Protein AF-A0A0Q6ASP3-F1 (afdb_monomer_lite)

pLDDT: mean 74.87, std 21.04, range [35.59, 96.88]

Structure (mmCIF, N/CA/C/O backbone):
data_AF-A0A0Q6ASP3-F1
#
_entry.id   AF-A0A0Q6ASP3-F1
#
loop_
_atom_site.group_PDB
_atom_site.id
_atom_site.type_symbol
_atom_site.label_atom_id
_atom_site.label_alt_id
_atom_site.label_comp_id
_atom_site.label_asym_id
_atom_site.label_entity_id
_atom_site.label_seq_id
_atom_site.pdbx_PDB_ins_code
_atom_site.Cartn_x
_atom_site.Cartn_y
_atom_site.Cartn_z
_atom_site.occupancy
_atom_site.B_iso_or_equiv
_atom_site.auth_seq_id
_atom_site.auth_comp_id
_atom_site.auth_asym_id
_atom_site.auth_atom_id
_atom_site.pdbx_PDB_model_num
ATOM 1 N N . MET A 1 1 ? 40.050 -60.697 48.530 1.00 37.25 1 MET A N 1
ATOM 2 C CA . MET A 1 1 ? 40.437 -61.899 47.763 1.00 37.25 1 MET A CA 1
ATOM 3 C C . MET A 1 1 ? 39.137 -62.397 47.149 1.00 37.25 1 MET A C 1
ATOM 5 O O . MET A 1 1 ? 38.201 -62.563 47.909 1.00 37.25 1 MET A O 1
ATOM 9 N N . GLU A 1 2 ? 38.897 -62.513 45.852 1.00 36.56 2 GLU A N 1
ATOM 10 C CA . GLU A 1 2 ? 39.730 -62.530 44.652 1.00 36.56 2 GLU A CA 1
ATOM 11 C C . GLU A 1 2 ? 38.775 -62.404 43.444 1.00 36.56 2 GLU A C 1
ATOM 13 O O . GLU A 1 2 ? 37.581 -62.676 43.563 1.00 36.56 2 GLU A O 1
ATOM 18 N N . GLN A 1 3 ? 39.290 -61.932 42.313 1.00 45.59 3 GLN A N 1
ATOM 19 C CA . GLN A 1 3 ? 38.575 -61.691 41.057 1.00 45.59 3 GLN A CA 1
ATOM 20 C C . GLN A 1 3 ? 38.598 -62.937 40.153 1.00 45.59 3 GLN A C 1
ATOM 22 O O . GLN A 1 3 ? 39.532 -63.725 40.246 1.00 45.59 3 GLN A O 1
ATOM 27 N N . SER A 1 4 ? 37.646 -63.055 39.217 1.00 37.84 4 SER A N 1
ATOM 28 C CA . SER A 1 4 ? 37.844 -63.409 37.783 1.00 37.84 4 SER A CA 1
ATOM 29 C C . SER A 1 4 ? 36.505 -63.867 37.169 1.00 37.84 4 SER A C 1
ATOM 31 O O . SER A 1 4 ? 35.836 -64.746 37.691 1.00 37.84 4 SER A O 1
ATOM 33 N N . MET A 1 5 ? 35.923 -63.079 36.258 1.00 35.59 5 MET A N 1
ATOM 34 C CA . MET A 1 5 ? 36.059 -63.115 34.786 1.00 35.59 5 MET A CA 1
ATOM 35 C C . MET A 1 5 ? 34.998 -63.996 34.109 1.00 35.59 5 MET A C 1
ATOM 37 O O . MET A 1 5 ? 35.065 -65.212 34.199 1.00 35.59 5 MET A O 1
ATOM 41 N N . ALA A 1 6 ? 34.113 -63.377 33.321 1.00 36.84 6 ALA A N 1
ATOM 42 C CA . ALA A 1 6 ? 33.857 -63.801 31.941 1.00 36.84 6 ALA A CA 1
ATOM 43 C C . ALA A 1 6 ? 33.097 -62.705 31.179 1.00 36.84 6 ALA A C 1
ATOM 45 O O . ALA A 1 6 ? 31.997 -62.296 31.541 1.00 36.84 6 ALA A O 1
ATOM 46 N N . TRP A 1 7 ? 33.742 -62.228 30.122 1.00 36.41 7 TRP A N 1
ATOM 47 C CA . TRP A 1 7 ? 33.231 -61.311 29.115 1.00 36.41 7 TRP A CA 1
ATOM 48 C C . TRP A 1 7 ? 32.215 -62.000 28.196 1.00 36.41 7 TRP A C 1
ATOM 50 O O . TRP A 1 7 ? 32.476 -63.112 27.748 1.00 36.41 7 TRP A O 1
ATOM 60 N N . VAL A 1 8 ? 31.174 -61.278 27.772 1.00 39.31 8 VAL A N 1
ATOM 61 C CA . VAL A 1 8 ? 30.624 -61.401 26.412 1.00 39.31 8 VAL A CA 1
ATOM 62 C C . VAL A 1 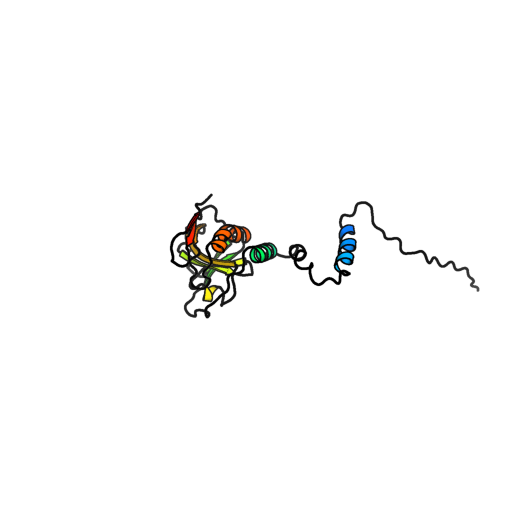8 ? 30.379 -59.991 25.880 1.00 39.31 8 VAL A C 1
ATOM 64 O O . VAL A 1 8 ? 29.593 -59.227 26.436 1.00 39.31 8 VAL A O 1
ATOM 67 N N . ARG A 1 9 ? 31.101 -59.644 24.811 1.00 43.66 9 ARG A N 1
ATOM 68 C CA . ARG A 1 9 ? 30.828 -58.481 23.965 1.00 43.66 9 ARG A CA 1
ATOM 69 C C . ARG A 1 9 ? 29.595 -58.794 23.125 1.00 43.66 9 ARG A C 1
ATOM 71 O O . ARG A 1 9 ? 29.559 -59.837 22.479 1.00 43.66 9 ARG A O 1
ATOM 78 N N . SER A 1 10 ? 28.619 -57.894 23.116 1.00 44.22 10 SER A N 1
ATOM 79 C CA . SER A 1 10 ? 27.524 -57.910 22.147 1.00 44.22 10 SER A CA 1
ATOM 80 C C . SER A 1 10 ? 27.725 -56.749 21.179 1.00 44.22 10 SER A C 1
ATOM 82 O O . SER A 1 10 ? 27.113 -55.696 21.332 1.00 44.22 10 SER A O 1
ATOM 84 N N . ASP A 1 11 ? 28.596 -56.953 20.191 1.00 49.22 11 ASP A N 1
ATOM 85 C CA . ASP A 1 11 ? 28.615 -56.150 18.968 1.00 49.22 11 ASP A CA 1
ATOM 86 C C . ASP A 1 11 ? 27.460 -56.639 18.079 1.00 49.22 11 ASP A C 1
ATOM 88 O O . ASP A 1 11 ? 27.612 -57.540 17.255 1.00 49.22 11 ASP A O 1
ATOM 92 N N . GLY A 1 12 ? 26.268 -56.090 18.313 1.00 44.44 12 GLY A N 1
ATOM 93 C CA . GLY A 1 12 ? 25.102 -56.247 17.445 1.00 44.44 12 GLY A CA 1
ATOM 94 C C . GLY A 1 12 ? 24.812 -54.923 16.733 1.00 44.44 12 GLY A C 1
ATOM 95 O O . GLY A 1 12 ? 24.911 -53.874 17.373 1.00 44.44 12 GLY A O 1
ATOM 96 N N . PRO A 1 13 ? 24.482 -54.924 15.428 1.00 44.00 13 PRO A N 1
ATOM 97 C CA . PRO A 1 13 ? 24.226 -53.695 14.689 1.00 44.00 13 PRO A CA 1
ATOM 98 C C . PRO A 1 13 ? 23.034 -52.939 15.284 1.00 44.00 13 PRO A C 1
ATOM 100 O O . PRO A 1 13 ? 22.010 -53.533 15.623 1.00 44.00 13 PRO A O 1
ATOM 103 N N . ILE A 1 14 ? 23.209 -51.620 15.389 1.00 43.44 14 ILE A N 1
ATOM 104 C CA . ILE A 1 14 ? 22.213 -50.626 15.794 1.00 43.44 14 ILE A CA 1
ATOM 105 C C . ILE A 1 14 ? 20.876 -50.955 15.122 1.00 43.44 14 ILE A C 1
ATOM 107 O O . ILE A 1 14 ? 20.727 -50.850 13.904 1.00 43.44 14 ILE A O 1
ATOM 111 N N . GLN A 1 15 ? 19.905 -51.381 15.928 1.00 40.41 15 GLN A N 1
ATOM 112 C CA . GLN A 1 15 ? 18.529 -51.532 15.488 1.00 40.41 15 GLN A CA 1
ATOM 113 C C . GLN A 1 15 ? 17.958 -50.126 15.304 1.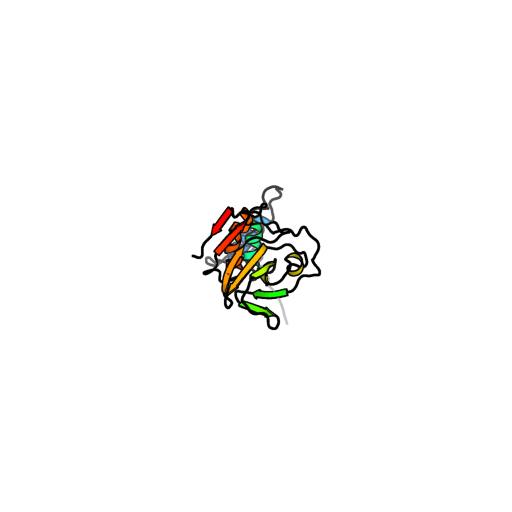00 40.41 15 GLN A C 1
ATOM 115 O O . GLN A 1 15 ? 17.805 -49.377 16.268 1.00 40.41 15 GLN A O 1
ATOM 120 N N . TYR A 1 16 ? 17.666 -49.758 14.057 1.00 48.94 16 TYR A N 1
ATOM 121 C CA . TYR A 1 16 ? 16.875 -48.571 13.756 1.00 48.94 16 TYR A CA 1
ATOM 122 C C . TYR A 1 16 ? 15.475 -48.760 14.355 1.00 48.94 16 TYR A C 1
ATOM 124 O O . TYR A 1 16 ? 14.643 -49.495 13.821 1.00 48.94 16 TYR A O 1
ATOM 132 N N . MET A 1 17 ? 15.227 -48.105 15.491 1.00 46.31 17 MET A N 1
ATOM 133 C CA . MET A 1 17 ? 13.902 -47.924 16.082 1.00 46.31 17 MET A CA 1
ATOM 134 C C . MET A 1 17 ? 13.089 -46.964 15.203 1.00 46.31 17 MET A C 1
ATOM 136 O O . MET A 1 17 ? 12.965 -45.779 15.489 1.00 46.31 17 MET A O 1
ATOM 140 N N . GLY A 1 18 ? 12.532 -47.480 14.110 1.00 44.38 18 GLY A N 1
ATOM 141 C CA . GLY A 1 18 ? 11.418 -46.856 13.403 1.00 44.38 18 GLY A CA 1
ATOM 142 C C . GLY A 1 18 ? 10.117 -47.465 13.909 1.00 44.38 18 GLY A C 1
ATOM 143 O O . GLY A 1 18 ? 9.701 -48.520 13.435 1.00 44.38 18 GLY A O 1
ATOM 144 N N . SER A 1 19 ? 9.495 -46.839 14.908 1.00 40.03 19 SER A N 1
ATOM 145 C CA . SER A 1 19 ? 8.176 -47.247 15.398 1.00 40.03 19 SER A CA 1
ATOM 146 C C . SER A 1 19 ? 7.141 -47.132 14.273 1.00 40.03 19 SER A C 1
ATOM 148 O O . SER A 1 19 ? 7.032 -46.097 13.613 1.00 40.03 19 SER A O 1
ATOM 150 N N . THR A 1 20 ? 6.372 -48.197 14.038 1.00 49.41 20 THR A N 1
ATOM 151 C CA . THR A 1 20 ? 5.233 -48.184 13.112 1.00 49.41 20 THR A CA 1
ATOM 152 C C . THR A 1 20 ? 4.140 -47.293 13.703 1.00 49.41 20 THR A C 1
ATOM 154 O O . THR A 1 20 ? 3.368 -47.732 14.550 1.00 49.41 20 THR A O 1
ATOM 157 N N . GLY A 1 21 ? 4.112 -46.023 13.291 1.00 49.78 21 GLY A N 1
ATOM 158 C CA . GLY A 1 21 ? 3.113 -45.044 13.731 1.00 49.78 21 GLY A CA 1
ATOM 159 C C . GLY A 1 21 ? 3.636 -43.633 14.002 1.00 49.78 21 GLY A C 1
ATOM 160 O O . GLY A 1 21 ? 2.829 -42.775 14.347 1.00 49.78 21 GLY A O 1
ATOM 161 N N . ASP A 1 22 ? 4.936 -43.368 13.844 1.00 44.47 22 ASP A N 1
ATOM 162 C CA . ASP A 1 22 ? 5.497 -42.036 14.092 1.00 44.47 22 ASP A CA 1
ATOM 163 C C . ASP A 1 22 ? 5.581 -41.194 12.796 1.00 44.47 22 ASP A C 1
ATOM 165 O O . ASP A 1 22 ? 6.390 -41.502 11.913 1.00 44.47 22 ASP A O 1
ATOM 169 N N . PRO A 1 23 ? 4.769 -40.129 12.629 1.00 49.28 23 PRO A N 1
ATOM 170 C CA . PRO A 1 23 ? 4.816 -39.267 11.446 1.00 49.28 23 PRO A CA 1
ATOM 171 C C . PRO A 1 23 ? 6.111 -38.442 11.343 1.00 49.28 23 PRO A C 1
ATOM 173 O O . PRO A 1 23 ? 6.357 -37.836 10.299 1.00 49.28 23 PRO A O 1
ATOM 176 N N . PHE A 1 24 ? 6.965 -38.433 12.376 1.00 47.66 24 PHE A N 1
ATOM 177 C CA . PHE A 1 24 ? 8.261 -37.749 12.344 1.00 47.66 24 PHE A CA 1
ATOM 178 C C . PHE A 1 24 ? 9.401 -38.591 11.749 1.00 47.66 24 PHE A C 1
ATOM 180 O O . PHE A 1 24 ? 10.404 -38.023 11.321 1.00 47.66 24 PHE A O 1
ATOM 187 N N . ALA A 1 25 ? 9.238 -39.913 11.604 1.00 43.47 25 ALA A N 1
ATOM 188 C CA . ALA A 1 25 ? 10.261 -40.784 11.006 1.00 43.47 25 ALA A CA 1
ATOM 189 C C . ALA A 1 25 ? 10.466 -40.554 9.490 1.00 43.47 25 ALA A C 1
ATOM 191 O O . ALA A 1 25 ? 11.465 -40.981 8.914 1.00 43.47 25 ALA A O 1
ATOM 192 N N . ILE A 1 26 ? 9.548 -39.840 8.830 1.00 47.53 26 ILE A N 1
ATOM 193 C CA . ILE A 1 26 ? 9.645 -39.496 7.401 1.00 47.53 26 ILE A CA 1
ATOM 194 C C . ILE A 1 26 ? 10.679 -38.372 7.163 1.00 47.53 26 ILE A C 1
ATOM 196 O O . ILE A 1 26 ? 11.207 -38.239 6.057 1.00 47.53 26 ILE A O 1
ATOM 200 N N . PHE A 1 27 ? 11.037 -37.589 8.189 1.00 45.66 27 PHE A N 1
ATOM 201 C CA . PHE A 1 27 ? 11.968 -36.466 8.032 1.00 45.66 27 PHE A CA 1
ATOM 202 C C . PHE A 1 27 ? 13.431 -36.891 7.843 1.00 45.66 27 PHE A C 1
ATOM 204 O O . PHE A 1 27 ? 14.146 -36.249 7.073 1.00 45.66 27 PHE A O 1
ATOM 211 N N . GLU A 1 28 ? 13.880 -37.990 8.454 1.00 45.75 28 GLU A N 1
ATOM 212 C CA . GLU A 1 28 ? 15.273 -38.442 8.290 1.00 45.75 28 GLU A CA 1
ATOM 213 C C . GLU A 1 28 ? 15.522 -39.109 6.927 1.00 45.75 28 GLU A C 1
ATOM 215 O O . GLU A 1 28 ? 16.600 -38.961 6.348 1.00 45.75 28 GLU A O 1
ATOM 220 N N . GLY A 1 29 ? 14.505 -39.762 6.350 1.00 44.34 29 GLY A N 1
ATOM 221 C CA . GLY A 1 29 ? 14.604 -40.387 5.025 1.00 44.34 29 GLY A CA 1
ATOM 222 C C . GLY A 1 29 ? 14.682 -39.381 3.871 1.00 44.34 29 GLY A C 1
ATOM 223 O O . GLY A 1 29 ? 15.402 -39.598 2.897 1.00 44.34 29 GLY A O 1
ATOM 224 N N . ILE A 1 30 ? 13.989 -38.244 3.988 1.00 46.69 30 ILE A N 1
ATOM 225 C CA . ILE A 1 30 ? 14.010 -37.182 2.968 1.00 46.69 30 ILE A CA 1
ATOM 226 C C . ILE A 1 30 ? 15.307 -36.356 3.055 1.00 46.69 30 ILE A C 1
ATOM 228 O O . ILE A 1 30 ? 15.824 -35.914 2.026 1.00 46.69 30 ILE A O 1
ATOM 232 N N . GLY A 1 31 ? 15.885 -36.210 4.253 1.00 42.56 31 GLY A N 1
ATOM 233 C CA . GLY A 1 31 ? 17.141 -35.483 4.467 1.00 42.56 31 GLY A CA 1
ATOM 234 C C . GLY A 1 31 ? 18.350 -36.090 3.744 1.00 42.56 31 GLY A C 1
ATOM 235 O O . GLY A 1 31 ? 19.201 -35.349 3.255 1.00 42.56 31 GLY A O 1
ATOM 236 N N . MET A 1 32 ? 18.410 -37.419 3.595 1.00 42.75 32 MET A N 1
ATOM 237 C CA . MET A 1 32 ? 19.518 -38.079 2.886 1.00 42.75 32 MET A CA 1
ATOM 238 C C . MET A 1 32 ? 19.354 -38.124 1.357 1.00 42.75 32 MET A C 1
ATOM 240 O O . MET A 1 32 ? 20.359 -38.106 0.644 1.00 42.75 32 MET A O 1
ATOM 244 N N . ILE A 1 33 ? 18.127 -38.113 0.822 1.00 43.88 33 ILE A N 1
ATOM 245 C CA . ILE A 1 33 ? 17.908 -38.117 -0.641 1.00 43.88 33 ILE A CA 1
ATOM 246 C C . ILE A 1 33 ? 18.241 -36.751 -1.262 1.00 43.88 33 ILE A C 1
ATOM 248 O O . ILE A 1 33 ? 18.699 -36.683 -2.401 1.00 43.88 33 ILE A O 1
ATOM 252 N N . LEU A 1 34 ? 18.103 -35.657 -0.509 1.00 44.00 34 LEU A N 1
ATOM 253 C CA . LEU A 1 34 ? 18.457 -34.321 -1.003 1.00 44.00 34 LEU A CA 1
ATOM 254 C C . LEU A 1 34 ? 19.972 -34.060 -1.058 1.00 44.00 34 LEU A C 1
ATOM 256 O O . LEU A 1 34 ? 20.390 -33.124 -1.737 1.00 44.00 34 LEU A O 1
ATOM 260 N N . SER A 1 35 ? 20.802 -34.878 -0.398 1.00 47.03 35 SER A N 1
ATOM 261 C CA . SER A 1 35 ? 22.237 -34.597 -0.248 1.00 47.03 35 SER A CA 1
ATOM 262 C C . SER A 1 35 ? 23.169 -35.397 -1.172 1.00 47.03 35 SER A C 1
ATOM 264 O O . SER A 1 35 ? 24.384 -35.286 -1.019 1.00 47.03 35 SER A O 1
ATOM 266 N N . THR A 1 36 ? 22.656 -36.186 -2.128 1.00 42.25 36 THR A N 1
ATOM 267 C CA . THR A 1 36 ? 23.504 -37.044 -2.994 1.00 42.25 36 THR A CA 1
ATOM 268 C C . THR A 1 36 ? 23.318 -36.870 -4.506 1.00 42.25 36 THR A C 1
ATOM 270 O O . THR A 1 36 ? 23.889 -37.635 -5.279 1.00 42.25 36 THR A O 1
ATOM 273 N N . SER A 1 37 ? 22.589 -35.853 -4.980 1.00 40.28 37 SER A N 1
ATOM 274 C CA . SER A 1 37 ? 22.376 -35.671 -6.426 1.00 40.28 37 SER A CA 1
ATOM 275 C C . SER A 1 37 ? 23.239 -34.555 -7.029 1.00 40.28 37 SER A C 1
ATOM 277 O O . SER A 1 37 ? 22.828 -33.396 -7.107 1.00 40.28 37 SER A O 1
ATOM 279 N N . ASP A 1 38 ? 24.408 -34.945 -7.540 1.00 47.53 38 ASP A N 1
ATOM 280 C CA . ASP A 1 38 ? 25.347 -34.145 -8.343 1.00 47.53 38 ASP A CA 1
ATOM 281 C C . ASP A 1 38 ? 24.823 -33.887 -9.777 1.00 47.53 38 ASP A C 1
ATOM 283 O O . ASP A 1 38 ? 25.383 -34.334 -10.777 1.00 47.53 38 ASP A O 1
ATOM 287 N N . ASN A 1 39 ? 23.704 -33.165 -9.915 1.00 42.31 39 ASN A N 1
ATOM 288 C CA . ASN A 1 39 ? 23.185 -32.783 -11.234 1.00 42.31 39 ASN A CA 1
ATOM 289 C C . ASN A 1 39 ? 22.694 -31.325 -11.254 1.00 42.31 39 ASN A C 1
ATOM 291 O O . ASN A 1 39 ? 21.694 -30.966 -10.629 1.00 42.31 39 ASN A O 1
ATOM 295 N N . ARG A 1 40 ? 23.417 -30.465 -11.986 1.00 44.66 40 ARG A N 1
ATOM 296 C CA . ARG A 1 40 ? 23.308 -28.987 -12.017 1.00 44.66 40 ARG A CA 1
ATOM 297 C C . ARG A 1 40 ? 22.048 -28.430 -12.715 1.00 44.66 40 ARG A C 1
ATOM 299 O O . ARG A 1 40 ? 22.107 -27.365 -13.320 1.00 44.66 40 ARG A O 1
ATOM 306 N N . GLY A 1 41 ? 20.905 -29.111 -12.637 1.00 47.75 41 GLY A N 1
ATOM 307 C CA . GLY A 1 41 ? 19.700 -28.727 -13.388 1.00 47.75 41 GLY A CA 1
ATOM 308 C C . GLY A 1 41 ? 18.352 -28.842 -12.674 1.00 47.75 41 GLY A C 1
ATOM 309 O O . GLY A 1 41 ? 17.368 -28.360 -13.222 1.00 47.75 41 GLY A O 1
ATOM 310 N N . MET A 1 42 ? 18.255 -29.436 -11.476 1.00 43.97 42 MET A N 1
ATOM 311 C CA . MET A 1 42 ? 16.944 -29.711 -10.852 1.00 43.97 42 MET A CA 1
ATOM 312 C C . MET A 1 42 ? 16.874 -29.444 -9.339 1.00 43.97 42 MET A C 1
ATOM 314 O O . MET A 1 42 ? 16.308 -30.238 -8.601 1.00 43.97 42 MET A O 1
ATOM 318 N N . ASN A 1 43 ? 17.406 -28.315 -8.858 1.00 38.44 43 ASN A N 1
ATOM 319 C CA . ASN A 1 43 ? 17.314 -27.948 -7.430 1.00 38.44 43 ASN A CA 1
ATOM 320 C C . ASN A 1 43 ? 16.630 -26.598 -7.142 1.00 38.44 43 ASN A C 1
ATOM 322 O O . ASN A 1 43 ? 16.716 -26.080 -6.034 1.00 38.44 43 ASN A O 1
ATOM 326 N N . LEU A 1 44 ? 15.903 -26.030 -8.110 1.00 44.88 44 LEU A N 1
ATOM 327 C CA . LEU A 1 44 ? 15.177 -24.763 -7.914 1.00 44.88 44 LEU A CA 1
ATOM 328 C C . LEU A 1 44 ? 13.673 -24.929 -7.646 1.00 44.88 44 LEU A C 1
ATOM 330 O O . LEU A 1 44 ? 13.029 -23.973 -7.231 1.00 44.88 44 LEU A O 1
ATOM 334 N N . ALA A 1 45 ? 13.109 -26.127 -7.822 1.00 46.06 45 ALA A N 1
ATOM 335 C CA . ALA A 1 45 ? 11.677 -26.364 -7.605 1.00 46.06 45 ALA A CA 1
ATOM 336 C C . ALA A 1 45 ? 11.327 -26.859 -6.186 1.00 46.06 45 ALA A C 1
ATOM 338 O O . ALA A 1 45 ? 10.164 -26.817 -5.800 1.00 46.06 45 ALA A O 1
ATOM 339 N N . ALA A 1 46 ? 12.311 -27.296 -5.392 1.00 40.53 46 ALA A N 1
ATOM 340 C CA . ALA A 1 46 ? 12.078 -27.843 -4.049 1.00 40.53 46 ALA A CA 1
ATOM 341 C C . ALA A 1 46 ? 12.267 -26.821 -2.910 1.00 40.53 46 ALA A C 1
ATOM 343 O O . ALA A 1 46 ? 11.991 -27.119 -1.750 1.00 40.53 46 ALA A O 1
ATOM 344 N N . LEU A 1 47 ? 12.697 -25.596 -3.224 1.00 47.41 47 LEU A N 1
ATOM 345 C CA . LEU A 1 47 ? 12.997 -24.575 -2.219 1.00 47.41 47 LEU A CA 1
ATOM 346 C C . LEU A 1 47 ? 11.829 -23.690 -1.729 1.00 47.41 47 LEU A C 1
ATOM 348 O O . LEU A 1 47 ? 12.074 -22.952 -0.774 1.00 47.41 47 LEU A O 1
ATOM 352 N N . PRO A 1 48 ? 10.574 -23.737 -2.236 1.00 43.44 48 PRO A N 1
ATOM 353 C CA . PRO A 1 48 ? 9.531 -22.912 -1.631 1.00 43.44 48 PRO A CA 1
ATOM 354 C C . PRO A 1 48 ? 8.904 -23.545 -0.376 1.00 43.44 48 PRO A C 1
ATOM 356 O O . PRO A 1 48 ? 8.269 -22.825 0.386 1.00 43.44 48 PRO A O 1
ATOM 359 N N . LEU A 1 49 ? 9.079 -24.850 -0.115 1.00 41.66 49 LEU A N 1
ATOM 360 C CA . LEU A 1 49 ? 8.345 -25.531 0.966 1.00 41.66 49 LEU A CA 1
ATOM 361 C C . LEU A 1 49 ? 9.071 -25.539 2.325 1.00 41.66 49 LEU A C 1
ATOM 363 O O . LEU A 1 49 ? 8.416 -25.511 3.364 1.00 41.66 49 LEU A O 1
ATOM 367 N N . LEU A 1 50 ? 10.410 -25.530 2.344 1.00 38.09 50 LEU A N 1
ATOM 368 C CA . LEU A 1 50 ? 11.191 -25.660 3.588 1.00 38.09 50 LEU A CA 1
ATOM 369 C C . LEU A 1 50 ? 11.308 -24.345 4.391 1.00 38.09 50 LEU A C 1
ATOM 371 O O . LEU A 1 50 ? 11.667 -24.367 5.562 1.00 38.09 50 LEU A O 1
ATOM 375 N N . MET A 1 51 ? 10.980 -23.196 3.791 1.00 44.09 51 MET A N 1
ATOM 376 C CA . MET A 1 51 ? 11.061 -21.873 4.437 1.00 44.09 51 MET A CA 1
ATOM 377 C C . MET A 1 51 ? 9.738 -21.385 5.053 1.00 44.09 51 MET A C 1
ATOM 379 O O . MET A 1 51 ? 9.671 -20.249 5.514 1.00 44.09 51 MET A O 1
ATOM 383 N N . VAL A 1 52 ? 8.687 -22.213 5.071 1.00 49.34 52 VAL A N 1
ATOM 384 C CA . VAL A 1 52 ? 7.325 -21.790 5.461 1.00 49.34 52 VAL A CA 1
ATOM 385 C C . VAL A 1 52 ? 7.033 -21.945 6.963 1.00 49.34 52 VAL A C 1
ATOM 387 O O . VAL A 1 52 ? 6.018 -21.457 7.451 1.00 49.34 52 VAL A O 1
ATOM 390 N N . THR A 1 53 ? 7.917 -22.567 7.742 1.00 43.19 53 THR A N 1
ATOM 391 C CA . THR A 1 53 ? 7.609 -22.969 9.129 1.00 43.19 53 THR A CA 1
ATOM 392 C C . THR A 1 53 ? 7.982 -21.958 10.218 1.00 43.19 53 THR A C 1
ATOM 394 O O . THR A 1 53 ? 7.832 -22.265 11.397 1.00 43.19 53 THR A O 1
ATOM 397 N N . GLY A 1 54 ? 8.405 -20.736 9.884 1.00 42.97 54 GLY A N 1
ATOM 398 C CA . GLY A 1 54 ? 8.784 -19.747 10.896 1.00 42.97 54 GLY A CA 1
ATOM 399 C C . GLY A 1 54 ? 8.291 -18.339 10.591 1.00 42.97 54 GLY A C 1
ATOM 400 O O . GLY A 1 54 ? 8.805 -17.686 9.689 1.00 42.97 54 GLY A O 1
ATOM 401 N N . HIS A 1 55 ? 7.381 -17.834 11.426 1.00 46.12 55 HIS A N 1
ATOM 402 C CA . HIS A 1 55 ? 7.021 -16.416 11.544 1.00 46.12 55 HIS A CA 1
ATOM 403 C C . HIS A 1 55 ? 6.100 -15.846 10.445 1.00 46.12 55 HIS A C 1
ATOM 405 O O . HIS A 1 55 ? 6.187 -16.202 9.269 1.00 46.12 55 HIS A O 1
ATOM 411 N N . GLU A 1 56 ? 5.252 -14.888 10.843 1.00 54.62 56 GLU A N 1
ATOM 412 C CA . GLU A 1 56 ? 4.193 -14.199 10.070 1.00 54.62 56 GLU A CA 1
ATOM 413 C C . GLU A 1 56 ? 4.633 -13.590 8.712 1.00 54.62 56 GLU A C 1
ATOM 415 O O . GLU A 1 56 ? 3.804 -13.133 7.932 1.00 54.62 56 GLU A O 1
ATOM 420 N N . GLY A 1 57 ? 5.928 -13.622 8.376 1.00 59.91 57 GLY A N 1
ATOM 421 C CA . GLY A 1 57 ? 6.488 -13.160 7.102 1.00 59.91 57 GLY A CA 1
ATOM 422 C C . GLY A 1 57 ? 6.661 -14.235 6.019 1.00 59.91 57 GLY A C 1
ATOM 423 O O . GLY A 1 57 ? 7.039 -13.898 4.898 1.00 59.91 57 GLY A O 1
ATOM 424 N N . SER A 1 58 ? 6.411 -15.517 6.305 1.00 68.31 58 SER A N 1
ATOM 425 C CA . SER A 1 58 ? 6.665 -16.604 5.342 1.00 68.31 58 SER A CA 1
ATOM 426 C C . SER A 1 58 ? 5.667 -16.628 4.181 1.00 68.31 58 SER A C 1
ATOM 428 O O . SER A 1 58 ? 6.076 -16.681 3.023 1.00 68.31 58 SER A O 1
ATOM 430 N N . ALA A 1 59 ? 4.367 -16.490 4.461 1.00 73.00 59 ALA A N 1
ATOM 431 C CA . ALA A 1 59 ? 3.340 -16.400 3.418 1.00 73.00 59 ALA A CA 1
ATOM 432 C C . ALA A 1 59 ? 3.571 -15.193 2.501 1.00 73.00 59 ALA A C 1
ATOM 434 O O . ALA A 1 59 ? 3.405 -15.279 1.289 1.00 73.00 59 ALA A O 1
ATOM 435 N N . LEU A 1 60 ? 4.029 -14.080 3.076 1.00 74.19 60 LEU A N 1
ATOM 436 C CA . LEU A 1 60 ? 4.307 -12.866 2.327 1.00 74.19 60 LEU A CA 1
ATOM 437 C C . LEU A 1 60 ? 5.533 -13.011 1.421 1.00 74.19 60 LEU A C 1
ATOM 439 O O . LEU A 1 60 ? 5.504 -12.555 0.284 1.00 74.19 60 LEU A O 1
ATOM 443 N N . LYS A 1 61 ? 6.576 -13.712 1.880 1.00 72.56 61 LYS A N 1
ATOM 444 C CA . LYS A 1 61 ? 7.751 -14.055 1.064 1.00 72.56 61 LYS A CA 1
ATOM 445 C C . LYS A 1 61 ? 7.418 -15.019 -0.072 1.00 72.56 61 LYS A C 1
ATOM 447 O O . LYS A 1 61 ? 7.920 -14.835 -1.177 1.00 72.56 61 LYS A O 1
ATOM 452 N N . VAL A 1 62 ? 6.563 -16.011 0.175 1.00 74.56 62 VAL A N 1
ATOM 453 C CA . VAL A 1 62 ? 6.085 -16.928 -0.873 1.00 74.56 62 VAL A CA 1
ATOM 454 C C . VAL A 1 62 ? 5.247 -16.163 -1.899 1.00 74.56 62 VAL A C 1
ATOM 456 O O . VAL A 1 62 ? 5.531 -16.233 -3.091 1.00 74.56 62 VAL A O 1
ATOM 459 N N . LEU A 1 63 ? 4.302 -15.331 -1.450 1.00 74.62 63 LEU A N 1
ATOM 460 C CA . LEU A 1 63 ? 3.517 -14.462 -2.334 1.00 74.62 63 LEU A CA 1
ATOM 461 C C . LEU A 1 63 ? 4.403 -13.499 -3.128 1.00 74.62 63 LEU A C 1
ATOM 463 O O . LEU A 1 63 ? 4.156 -13.261 -4.305 1.00 74.62 63 LEU A O 1
ATOM 467 N N . ALA A 1 64 ? 5.460 -12.971 -2.524 1.00 72.56 64 ALA A N 1
ATOM 468 C CA . ALA A 1 64 ? 6.417 -12.122 -3.214 1.00 72.56 64 ALA A CA 1
ATOM 469 C C . ALA A 1 64 ? 7.201 -12.849 -4.301 1.00 72.56 64 ALA A C 1
ATOM 471 O O . ALA A 1 64 ? 7.417 -12.290 -5.376 1.00 72.56 64 ALA A O 1
ATOM 472 N N . ALA A 1 65 ? 7.625 -14.083 -4.023 1.00 73.12 65 ALA A N 1
ATOM 473 C CA . ALA A 1 65 ? 8.295 -14.925 -5.001 1.00 73.12 65 ALA A CA 1
ATOM 474 C C . ALA A 1 65 ? 7.363 -15.241 -6.181 1.00 73.12 65 ALA A C 1
ATOM 476 O O . ALA A 1 65 ? 7.805 -15.242 -7.326 1.00 73.12 65 ALA A O 1
ATOM 477 N N . GLU A 1 66 ? 6.069 -15.437 -5.918 1.00 75.12 66 GLU A N 1
ATOM 478 C CA . GLU A 1 66 ? 5.073 -15.707 -6.955 1.00 75.12 66 GLU A CA 1
ATOM 479 C C . GLU A 1 66 ? 4.645 -14.469 -7.754 1.00 75.12 66 GLU A C 1
ATOM 481 O O . GLU A 1 66 ? 4.394 -14.571 -8.955 1.00 75.12 66 GLU A O 1
ATOM 486 N N . LYS A 1 67 ? 4.468 -13.315 -7.097 1.00 78.25 67 LYS A N 1
ATOM 487 C CA . LYS A 1 67 ? 3.847 -12.119 -7.701 1.00 78.25 67 LYS A CA 1
ATOM 488 C C . LYS A 1 67 ? 4.851 -11.040 -8.116 1.00 78.25 67 LYS A C 1
ATOM 490 O O . LYS A 1 67 ? 4.491 -10.154 -8.889 1.00 78.25 67 LYS A O 1
ATOM 495 N N . GLY A 1 68 ? 6.100 -11.142 -7.665 1.00 75.69 68 GLY A N 1
ATOM 496 C CA . GLY A 1 68 ? 7.180 -10.205 -7.959 1.00 75.69 68 GLY A CA 1
ATOM 497 C C . GLY A 1 68 ? 7.268 -9.050 -6.958 1.00 75.69 68 GLY A C 1
ATOM 498 O O . GLY A 1 68 ? 6.268 -8.458 -6.560 1.00 75.69 68 GLY A O 1
ATOM 499 N N . LEU A 1 69 ? 8.496 -8.713 -6.563 1.00 82.62 69 LEU A N 1
ATOM 500 C CA . LEU A 1 69 ? 8.804 -7.585 -5.686 1.00 82.62 69 LEU A CA 1
ATOM 501 C C . LEU A 1 69 ? 8.950 -6.295 -6.513 1.00 82.62 69 LEU A C 1
ATOM 503 O O . LEU A 1 69 ? 9.705 -6.270 -7.488 1.00 82.62 69 LEU A O 1
ATOM 507 N N . LEU A 1 70 ? 8.268 -5.218 -6.114 1.00 84.31 70 LEU A N 1
ATOM 508 C CA . LEU A 1 70 ? 8.353 -3.922 -6.784 1.00 84.31 70 LEU A CA 1
ATOM 509 C C . LEU A 1 70 ? 9.683 -3.250 -6.455 1.00 84.31 70 LEU A C 1
ATOM 511 O O . LEU A 1 70 ? 9.982 -2.964 -5.292 1.00 84.31 70 LEU A O 1
ATOM 515 N N . LYS A 1 71 ? 10.466 -2.983 -7.500 1.00 84.81 71 LYS A N 1
ATOM 516 C CA . LYS A 1 71 ? 11.783 -2.365 -7.379 1.00 84.81 71 LYS A CA 1
ATOM 517 C C . LYS A 1 71 ? 11.678 -0.858 -7.266 1.00 84.81 71 LYS A C 1
ATOM 519 O O . LYS A 1 71 ? 10.974 -0.218 -8.049 1.00 84.81 71 LYS A O 1
ATOM 524 N N . ASN A 1 72 ? 12.407 -0.292 -6.313 1.00 82.50 72 ASN A N 1
ATOM 525 C CA . ASN A 1 72 ? 12.555 1.151 -6.255 1.00 82.50 72 ASN A CA 1
ATOM 526 C C . ASN A 1 72 ? 13.535 1.619 -7.340 1.00 82.50 72 ASN A C 1
ATOM 528 O O . ASN A 1 72 ? 14.651 1.115 -7.435 1.00 82.50 72 ASN A O 1
ATOM 532 N N . THR A 1 73 ? 13.132 2.605 -8.137 1.00 80.81 73 THR A N 1
ATOM 533 C CA . THR A 1 73 ? 13.949 3.146 -9.236 1.00 80.81 73 THR A CA 1
ATOM 534 C C . THR A 1 73 ? 14.441 4.568 -8.980 1.00 80.81 73 THR A C 1
ATOM 536 O O . THR A 1 73 ? 15.242 5.081 -9.757 1.00 80.81 73 THR A O 1
ATOM 539 N N . LEU A 1 74 ? 13.996 5.206 -7.891 1.00 82.25 74 LEU A N 1
ATOM 540 C CA . LEU A 1 74 ? 14.279 6.607 -7.590 1.00 82.25 74 LEU A CA 1
ATOM 541 C C . LEU A 1 74 ? 14.967 6.820 -6.236 1.00 82.25 74 LEU A C 1
ATOM 543 O O . LEU A 1 74 ? 14.831 5.997 -5.328 1.00 82.25 74 LEU A O 1
ATOM 547 N N . PRO A 1 75 ? 15.663 7.958 -6.051 1.00 85.12 75 PRO A N 1
ATOM 548 C CA . PRO A 1 75 ? 16.212 8.327 -4.755 1.00 85.12 75 PRO A CA 1
ATOM 549 C C . PRO A 1 75 ? 15.115 8.524 -3.698 1.00 85.12 75 PRO A C 1
ATOM 551 O O . PRO A 1 75 ? 13.953 8.836 -3.989 1.00 85.12 75 PRO A O 1
ATOM 554 N N . VAL A 1 76 ? 15.509 8.361 -2.436 1.00 87.69 76 VAL A N 1
ATOM 555 C CA . VAL A 1 76 ? 14.632 8.589 -1.284 1.00 87.69 76 VAL A CA 1
ATOM 556 C C . VAL A 1 76 ? 14.240 10.063 -1.230 1.00 87.69 76 VAL A C 1
ATOM 558 O O . VAL A 1 76 ? 15.098 10.941 -1.181 1.00 87.69 76 VAL A O 1
ATOM 561 N N . SER A 1 77 ? 12.937 10.339 -1.236 1.00 86.62 77 SER A N 1
ATOM 562 C CA . SER A 1 77 ? 12.427 11.705 -1.113 1.00 86.62 77 SER A CA 1
ATOM 563 C C . SER A 1 77 ? 12.648 12.238 0.302 1.00 86.62 77 SER A C 1
ATOM 565 O O . SER A 1 77 ? 12.359 11.544 1.272 1.00 86.62 77 SER A O 1
ATOM 567 N N . THR A 1 78 ? 13.102 13.483 0.430 1.00 88.38 78 THR A N 1
ATOM 568 C CA . THR A 1 78 ? 13.267 14.184 1.717 1.00 88.38 78 THR A CA 1
ATOM 569 C C . THR A 1 78 ? 11.994 14.895 2.187 1.00 88.38 78 THR A C 1
ATOM 571 O O . THR A 1 78 ? 11.895 15.275 3.349 1.00 88.38 78 THR A O 1
ATOM 574 N N . GLU A 1 79 ? 11.001 15.043 1.308 1.00 89.75 79 GLU A N 1
ATOM 575 C CA . GLU A 1 79 ? 9.734 15.746 1.571 1.00 89.75 79 GLU A CA 1
ATOM 576 C C . GLU A 1 79 ? 8.613 14.819 2.067 1.00 89.75 79 GLU A C 1
ATOM 578 O O . GLU A 1 79 ? 7.474 15.246 2.283 1.00 89.75 79 GLU A O 1
ATOM 583 N N . GLY A 1 80 ? 8.897 13.523 2.185 1.00 90.19 80 GLY A N 1
ATOM 584 C CA . GLY A 1 80 ? 7.918 12.550 2.639 1.00 90.19 80 GLY A CA 1
ATOM 585 C C . GLY A 1 80 ? 7.603 12.670 4.126 1.00 90.19 80 GLY A C 1
ATOM 586 O O . GLY A 1 80 ? 8.300 13.316 4.909 1.00 90.19 80 GLY A O 1
ATOM 587 N N . LYS A 1 81 ? 6.501 12.038 4.530 1.00 94.56 81 LYS A N 1
ATOM 588 C CA . LYS A 1 81 ? 6.064 12.031 5.929 1.00 94.56 81 LYS A CA 1
ATOM 589 C C . LYS A 1 81 ? 5.342 10.738 6.252 1.00 94.56 81 LYS A C 1
ATOM 591 O O . LYS A 1 81 ? 4.392 10.379 5.565 1.00 94.56 81 LYS A O 1
ATOM 596 N N . LEU A 1 82 ? 5.744 10.088 7.339 1.00 95.88 82 LEU A N 1
ATOM 597 C CA . LEU A 1 82 ? 5.033 8.938 7.889 1.00 95.88 82 LEU A CA 1
ATOM 598 C C . LEU A 1 82 ? 3.849 9.436 8.727 1.00 95.88 82 LEU A C 1
ATOM 600 O O . LEU A 1 82 ? 4.043 10.187 9.686 1.00 95.88 82 LEU A O 1
ATOM 604 N N . LEU A 1 83 ? 2.636 9.031 8.356 1.00 95.94 83 LEU A N 1
ATOM 605 C CA . LEU A 1 83 ? 1.383 9.460 8.985 1.00 95.94 83 LEU A CA 1
ATOM 606 C C . LEU A 1 83 ? 0.707 8.345 9.786 1.00 95.94 83 LEU A C 1
ATOM 608 O O . LEU A 1 83 ? -0.055 8.641 10.703 1.00 95.94 83 LEU A O 1
ATOM 612 N N . GLY A 1 84 ? 1.015 7.088 9.492 1.00 95.56 84 GLY A N 1
ATOM 613 C CA . GLY A 1 84 ? 0.532 5.940 10.245 1.00 95.56 84 GLY A CA 1
ATOM 614 C C . GLY A 1 84 ? 1.096 4.632 9.708 1.00 95.56 84 GLY A C 1
ATOM 615 O O . GLY A 1 84 ? 1.886 4.625 8.763 1.00 95.56 84 GLY A O 1
ATOM 616 N N . SER A 1 85 ? 0.674 3.531 10.305 1.00 95.50 85 SER A N 1
ATOM 617 C CA . SER A 1 85 ? 0.929 2.187 9.807 1.00 95.50 85 SER A CA 1
ATOM 618 C C . SER A 1 85 ? -0.272 1.281 10.058 1.00 95.50 85 SER A C 1
ATOM 620 O O . SER A 1 85 ? -1.150 1.588 10.868 1.00 95.50 85 SER A O 1
ATOM 622 N N . ILE A 1 86 ? -0.332 0.180 9.317 1.00 93.06 86 ILE A N 1
ATOM 623 C CA . ILE A 1 86 ? -1.262 -0.916 9.544 1.00 93.06 86 ILE A CA 1
ATOM 624 C C . ILE A 1 86 ? -0.432 -2.177 9.747 1.00 93.06 86 ILE A C 1
ATOM 626 O O . ILE A 1 86 ? 0.316 -2.585 8.854 1.00 93.06 86 ILE A O 1
ATOM 630 N N . THR A 1 87 ? -0.590 -2.788 10.916 1.00 90.12 87 THR A N 1
ATOM 631 C CA . THR A 1 87 ? 0.105 -4.019 11.295 1.00 90.12 87 THR A CA 1
ATOM 632 C C . THR A 1 87 ? -0.929 -5.018 11.774 1.00 90.12 87 THR A C 1
ATOM 634 O O . THR A 1 87 ? -1.692 -4.724 12.693 1.00 90.12 87 THR A O 1
ATOM 637 N N . ASN A 1 88 ? -0.978 -6.187 11.132 1.00 84.81 88 ASN A N 1
ATOM 638 C CA . ASN A 1 88 ? -1.946 -7.240 11.441 1.00 84.81 88 ASN A CA 1
ATOM 639 C C . ASN A 1 88 ? -3.400 -6.710 11.496 1.00 84.81 88 ASN A C 1
ATOM 641 O O . ASN A 1 88 ? -4.130 -6.918 12.465 1.00 84.81 88 ASN A O 1
ATOM 645 N N . GLY A 1 89 ? -3.775 -5.911 10.493 1.00 85.62 89 GLY A N 1
ATOM 646 C CA . GLY A 1 89 ? -5.093 -5.273 10.395 1.00 85.62 89 GLY A CA 1
ATOM 647 C C . GLY A 1 89 ? -5.359 -4.102 11.347 1.00 85.62 89 GLY A C 1
ATOM 648 O O . GLY A 1 89 ? -6.368 -3.414 11.186 1.00 85.62 89 GLY A O 1
ATOM 649 N N . GLN A 1 90 ? -4.474 -3.830 12.307 1.00 89.62 90 GLN A N 1
ATOM 650 C CA . GLN A 1 90 ? -4.635 -2.739 13.264 1.00 89.62 90 GLN A CA 1
ATOM 651 C C . GLN A 1 90 ? -4.023 -1.452 12.724 1.00 89.62 90 GLN A C 1
ATOM 653 O O . GLN A 1 90 ? -2.840 -1.403 12.395 1.00 89.62 90 GLN A O 1
ATOM 658 N N . VAL A 1 91 ? -4.841 -0.403 12.644 1.00 92.81 91 VAL A N 1
ATOM 659 C CA . VAL A 1 91 ? -4.440 0.917 12.150 1.00 92.81 91 VAL A CA 1
ATOM 660 C C . VAL A 1 91 ? -3.895 1.752 13.307 1.00 92.81 91 VAL A C 1
ATOM 662 O O . VAL A 1 91 ? -4.615 2.027 14.266 1.00 92.81 91 VAL A O 1
ATOM 665 N N . ALA A 1 92 ? -2.656 2.220 13.185 1.00 94.56 92 ALA A N 1
ATOM 666 C CA . ALA A 1 92 ? -2.014 3.127 14.128 1.00 94.56 92 ALA A CA 1
ATOM 667 C C . ALA A 1 92 ? -1.654 4.445 13.428 1.00 94.56 92 ALA A C 1
ATOM 669 O O . ALA A 1 92 ? -0.766 4.491 12.577 1.00 94.56 92 ALA A O 1
ATOM 670 N N . MET A 1 93 ? -2.330 5.539 13.786 1.00 95.12 93 MET A N 1
ATOM 671 C CA . MET A 1 93 ? -2.050 6.869 13.229 1.00 95.12 93 MET A CA 1
ATOM 672 C C . MET A 1 93 ? -1.086 7.655 14.122 1.00 95.12 93 MET A C 1
ATOM 674 O O . MET A 1 93 ? -1.114 7.538 15.346 1.00 95.12 93 MET A O 1
ATOM 678 N N . LYS A 1 94 ? -0.233 8.488 13.517 1.00 92.62 94 LYS A N 1
ATOM 679 C CA . LYS A 1 94 ? 0.716 9.339 14.244 1.00 92.62 94 LYS A CA 1
ATOM 680 C C . LYS A 1 94 ? 0.116 10.700 14.591 1.00 92.62 94 LYS A C 1
ATOM 682 O O . LYS A 1 94 ? -0.422 11.400 13.728 1.00 92.62 94 LYS A O 1
ATOM 687 N N . GLY A 1 95 ? 0.317 11.118 15.841 1.00 90.44 95 GLY A N 1
ATOM 688 C CA . GLY A 1 95 ? -0.104 12.426 16.344 1.00 90.44 95 GLY A CA 1
ATOM 689 C C . GLY A 1 95 ? -1.620 12.609 16.268 1.00 90.44 95 GLY A C 1
ATOM 690 O O . GLY A 1 95 ? -2.373 11.713 16.624 1.00 90.44 95 GLY A O 1
ATOM 691 N N . SER A 1 96 ? -2.065 13.762 15.769 1.00 88.06 96 SER A N 1
ATOM 692 C CA . SER A 1 96 ? -3.484 14.090 15.571 1.00 88.06 96 SER A CA 1
ATOM 693 C C . SER A 1 96 ? -4.054 13.618 14.226 1.00 88.06 96 SER A C 1
ATOM 695 O O . SER A 1 96 ? -5.161 14.010 13.852 1.00 88.06 96 SER A O 1
ATOM 697 N N . THR A 1 97 ? -3.310 12.807 13.464 1.00 90.88 97 THR A N 1
ATOM 698 C CA . THR A 1 97 ? -3.760 12.353 12.143 1.00 90.88 97 THR A CA 1
ATOM 699 C C . THR A 1 97 ? -4.962 11.427 12.289 1.00 90.88 97 THR A C 1
ATOM 701 O O . THR A 1 97 ? -4.901 10.408 12.972 1.00 90.88 97 THR A O 1
ATOM 704 N N . GLN A 1 98 ? -6.058 11.756 11.613 1.00 91.81 98 GLN A N 1
ATOM 705 C CA . GLN A 1 98 ? -7.247 10.911 11.594 1.00 91.81 98 GLN A CA 1
ATOM 706 C C . GLN A 1 98 ? -7.046 9.717 10.657 1.00 91.81 98 GLN A C 1
ATOM 708 O O . GLN A 1 98 ? -6.452 9.854 9.590 1.00 91.81 98 GLN A O 1
ATOM 713 N N . ALA A 1 99 ? -7.622 8.562 11.000 1.00 91.94 99 ALA A N 1
ATOM 714 C CA . ALA A 1 99 ? -7.685 7.388 10.122 1.00 91.94 99 ALA A CA 1
ATOM 715 C C . ALA A 1 99 ? -8.749 7.560 9.011 1.00 91.94 99 ALA A C 1
ATOM 717 O O . ALA A 1 99 ? -9.631 6.719 8.811 1.00 91.94 99 ALA A O 1
ATOM 718 N N . SER A 1 100 ? -8.727 8.712 8.341 1.00 94.56 100 SER A N 1
ATOM 719 C CA . SER A 1 100 ? -9.672 9.128 7.309 1.00 94.56 100 SER A CA 1
ATOM 720 C C . SER A 1 100 ? -8.962 10.054 6.325 1.00 94.56 100 SER A C 1
ATOM 722 O O . SER A 1 100 ? -8.247 10.963 6.741 1.00 94.56 100 SER A O 1
ATOM 724 N N . GLY A 1 101 ? -9.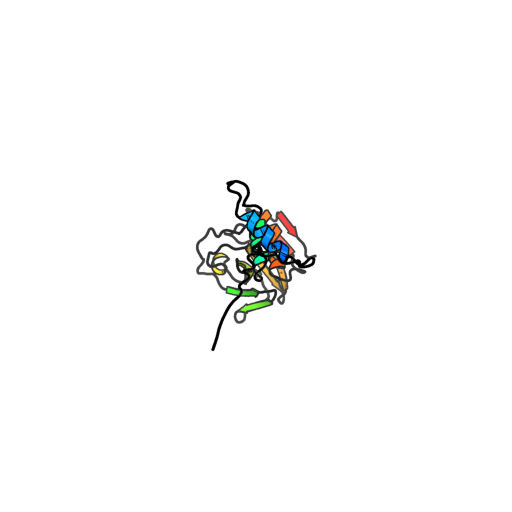145 9.820 5.026 1.00 95.00 101 GLY A N 1
ATOM 725 C CA . GLY A 1 101 ? -8.445 10.548 3.964 1.00 95.00 101 GLY A CA 1
ATOM 726 C C . GLY A 1 101 ? -7.815 9.623 2.927 1.00 95.00 101 GLY A C 1
ATOM 727 O O . GLY A 1 101 ? -8.081 8.422 2.915 1.00 95.00 101 GLY A O 1
ATOM 728 N N . THR A 1 102 ? -7.003 10.197 2.044 1.00 96.38 102 THR A N 1
ATOM 729 C CA . THR A 1 102 ? -6.181 9.455 1.079 1.00 96.38 102 THR A CA 1
ATOM 730 C C . THR A 1 102 ? -4.724 9.540 1.516 1.00 96.38 102 THR A C 1
ATOM 732 O O . THR A 1 102 ? -4.250 10.623 1.864 1.00 96.38 102 THR A O 1
ATOM 735 N N . PHE A 1 103 ? -4.033 8.406 1.503 1.00 96.25 103 PHE A N 1
ATOM 736 C CA . PHE A 1 103 ? -2.642 8.273 1.916 1.00 96.25 103 PHE A CA 1
ATOM 737 C C . PHE A 1 103 ? -1.857 7.532 0.841 1.00 96.25 103 PHE A C 1
ATOM 739 O O . PHE A 1 103 ? -2.367 6.566 0.273 1.00 96.25 103 PHE A O 1
ATOM 746 N N . ASP A 1 104 ? -0.603 7.921 0.629 1.00 95.75 104 ASP A N 1
ATOM 747 C CA . ASP A 1 104 ? 0.346 7.040 -0.044 1.00 95.75 104 ASP A CA 1
ATOM 748 C C . ASP A 1 104 ? 0.593 5.841 0.870 1.00 95.75 104 ASP A C 1
ATOM 750 O O . ASP A 1 104 ? 0.768 6.012 2.082 1.00 95.75 104 ASP A O 1
ATOM 754 N N . PHE A 1 105 ? 0.617 4.637 0.309 1.00 95.75 105 PHE A N 1
ATOM 755 C CA . PHE A 1 105 ? 0.943 3.434 1.058 1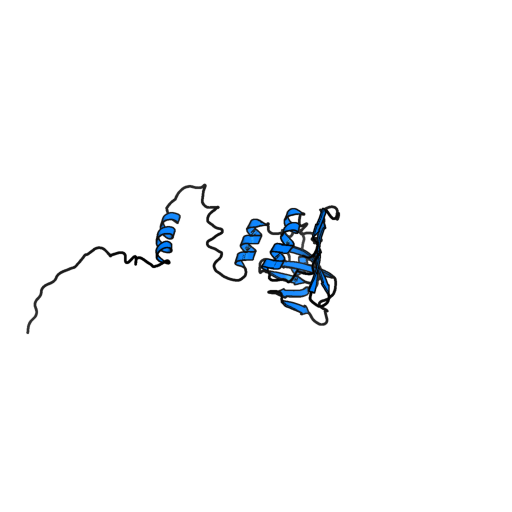.00 95.75 105 PHE A CA 1
ATOM 756 C C . PHE A 1 105 ? 2.072 2.648 0.409 1.00 95.75 105 PHE A C 1
ATOM 758 O O . PHE A 1 105 ? 2.232 2.638 -0.814 1.00 95.75 105 PHE A O 1
ATOM 765 N N . VAL A 1 106 ? 2.822 1.943 1.250 1.00 94.88 106 VAL A N 1
ATOM 766 C CA . VAL A 1 106 ? 3.738 0.880 0.835 1.00 94.88 106 VAL A CA 1
ATOM 767 C C . VAL A 1 106 ? 3.569 -0.321 1.757 1.00 94.88 106 VAL A C 1
ATOM 769 O O . VAL A 1 106 ? 3.416 -0.152 2.965 1.00 94.88 106 VAL A O 1
ATOM 772 N N . ILE A 1 107 ? 3.607 -1.526 1.196 1.00 93.06 107 ILE A N 1
ATOM 773 C CA . ILE A 1 107 ? 3.674 -2.776 1.959 1.00 93.06 107 ILE A CA 1
ATOM 774 C C . ILE A 1 107 ? 5.119 -3.256 1.904 1.00 93.06 107 ILE A C 1
ATOM 776 O O . ILE A 1 107 ? 5.607 -3.667 0.848 1.00 93.06 107 ILE A O 1
ATOM 780 N N . THR A 1 108 ? 5.822 -3.139 3.025 1.00 90.56 108 THR A N 1
ATOM 781 C CA . THR A 1 108 ? 7.247 -3.463 3.120 1.00 90.56 108 THR A CA 1
ATOM 782 C C . THR A 1 108 ? 7.479 -4.972 3.073 1.00 90.56 108 THR A C 1
ATOM 784 O O . THR A 1 108 ? 6.561 -5.779 3.226 1.00 90.56 108 THR A O 1
ATOM 787 N N . GLN A 1 109 ? 8.744 -5.370 2.933 1.00 85.75 109 GLN A N 1
ATOM 788 C CA . GLN A 1 109 ? 9.135 -6.781 2.955 1.00 85.75 109 GLN A CA 1
ATOM 789 C C . GLN A 1 109 ? 8.861 -7.487 4.293 1.00 85.75 109 GLN A C 1
ATOM 791 O O . GLN A 1 109 ? 8.800 -8.714 4.334 1.00 85.75 109 GLN A O 1
ATOM 796 N N . SER A 1 110 ? 8.689 -6.731 5.383 1.00 82.94 110 SER A N 1
ATOM 797 C CA . SER A 1 110 ? 8.306 -7.272 6.691 1.00 82.94 110 SER A CA 1
ATOM 798 C C . SER A 1 110 ? 6.795 -7.457 6.852 1.00 82.94 110 SER A C 1
ATOM 800 O O . SER A 1 110 ? 6.368 -7.992 7.870 1.00 82.94 110 SER A O 1
ATOM 802 N N . GLY A 1 111 ? 5.988 -7.022 5.878 1.00 83.75 111 GLY A N 1
ATOM 803 C CA . GLY A 1 111 ? 4.526 -7.040 5.961 1.00 83.75 111 GLY A CA 1
ATOM 804 C C . GLY A 1 111 ? 3.915 -5.870 6.717 1.00 83.75 111 GLY A C 1
ATOM 805 O O . GLY A 1 111 ? 2.699 -5.821 6.888 1.00 83.75 111 GLY A O 1
ATOM 806 N N . GLU A 1 112 ? 4.728 -4.894 7.119 1.00 90.38 112 GLU A N 1
ATOM 807 C CA . GLU A 1 112 ? 4.216 -3.632 7.637 1.00 90.38 112 GLU A CA 1
ATOM 808 C C . GLU A 1 112 ? 3.658 -2.791 6.485 1.00 90.38 112 GLU A C 1
ATOM 810 O O . GLU A 1 112 ? 4.322 -2.571 5.467 1.00 90.38 112 GLU A O 1
ATOM 815 N N . THR A 1 113 ? 2.435 -2.290 6.647 1.00 94.56 113 THR A N 1
ATOM 816 C CA . THR A 1 113 ? 1.860 -1.327 5.707 1.00 94.56 113 THR A CA 1
ATOM 817 C C . THR A 1 113 ? 2.074 0.073 6.249 1.00 94.56 113 THR A C 1
ATOM 819 O O . THR A 1 113 ? 1.477 0.452 7.250 1.00 94.56 113 THR A O 1
ATOM 822 N N . LEU A 1 114 ? 2.920 0.862 5.599 1.00 96.38 114 LEU A N 1
ATOM 823 C CA . LEU A 1 114 ? 3.196 2.240 5.998 1.00 96.38 114 LEU A CA 1
ATOM 824 C C . LEU A 1 114 ? 2.262 3.186 5.251 1.00 96.38 114 LEU A C 1
ATOM 826 O O . LEU A 1 114 ? 2.106 3.060 4.039 1.00 96.38 114 LEU A O 1
ATOM 830 N N . LEU A 1 115 ? 1.675 4.144 5.967 1.00 96.88 115 LEU A N 1
ATOM 831 C CA . LEU A 1 115 ? 0.765 5.156 5.432 1.00 96.88 115 LEU A CA 1
ATOM 832 C C . LEU A 1 115 ? 1.392 6.541 5.565 1.00 96.88 115 LEU A C 1
ATOM 834 O O . LEU A 1 115 ? 1.862 6.927 6.642 1.00 96.88 115 LEU A O 1
ATOM 838 N N . GLY A 1 116 ? 1.354 7.345 4.509 1.00 95.56 116 GLY A N 1
ATOM 839 C CA . GLY A 1 116 ? 1.855 8.705 4.597 1.00 95.56 116 GLY A CA 1
ATOM 840 C C . GLY A 1 116 ? 1.910 9.463 3.286 1.00 95.56 116 GLY A C 1
ATOM 841 O O . GLY A 1 116 ? 0.925 9.528 2.557 1.00 95.56 116 GLY A O 1
ATOM 842 N N . ARG A 1 117 ? 3.050 10.120 3.063 1.00 94.00 117 ARG A N 1
ATOM 843 C CA . ARG A 1 117 ? 3.359 10.925 1.880 1.00 94.00 117 ARG A CA 1
ATOM 844 C C . ARG A 1 117 ? 4.700 10.493 1.297 1.00 94.00 117 ARG A C 1
ATOM 846 O O . ARG A 1 117 ? 5.661 10.372 2.060 1.00 94.00 117 ARG A O 1
ATOM 853 N N . LYS A 1 118 ? 4.756 10.387 -0.033 1.00 93.00 118 LYS A N 1
ATOM 854 C CA . LYS A 1 118 ? 5.888 9.967 -0.874 1.00 93.00 118 LYS A CA 1
ATOM 855 C C . LYS A 1 118 ? 6.296 8.506 -0.644 1.00 93.00 118 LYS A C 1
ATOM 857 O O . LYS A 1 118 ? 6.908 8.174 0.369 1.00 93.00 118 LYS A O 1
ATOM 862 N N . HIS A 1 119 ? 6.060 7.637 -1.629 1.00 92.00 119 HIS A N 1
ATOM 863 C CA . HIS A 1 119 ? 6.358 6.196 -1.543 1.00 92.00 119 HIS A CA 1
ATOM 864 C C . HIS A 1 119 ? 7.828 5.885 -1.231 1.00 92.00 119 HIS A C 1
ATOM 866 O O . HIS A 1 119 ? 8.099 5.019 -0.402 1.00 92.00 119 HIS A O 1
ATOM 872 N N . THR A 1 120 ? 8.781 6.604 -1.840 1.00 90.06 120 THR A N 1
ATOM 873 C CA . THR A 1 120 ? 10.222 6.360 -1.618 1.00 90.06 120 THR A CA 1
ATOM 874 C C . THR A 1 120 ? 10.678 6.738 -0.211 1.00 90.06 120 THR A C 1
ATOM 876 O O . THR A 1 120 ? 11.569 6.088 0.331 1.00 90.06 120 THR A O 1
ATOM 879 N N . PHE A 1 121 ? 10.047 7.739 0.414 1.00 92.69 121 PHE A N 1
ATOM 880 C CA . PHE A 1 121 ? 10.283 8.066 1.822 1.00 92.69 121 PHE A CA 1
ATOM 881 C C . PHE A 1 121 ? 9.748 6.962 2.734 1.00 92.69 121 PHE A C 1
ATOM 883 O O . PHE A 1 121 ? 10.448 6.526 3.646 1.00 92.69 121 PHE A O 1
ATOM 890 N N . LEU A 1 122 ? 8.525 6.485 2.472 1.00 91.56 122 LEU A N 1
ATOM 891 C CA . LEU A 1 122 ? 7.899 5.442 3.285 1.00 91.56 122 LEU A CA 1
ATOM 892 C C . LEU A 1 122 ? 8.716 4.147 3.256 1.00 91.56 122 LEU A C 1
ATOM 894 O O . LEU A 1 122 ? 8.984 3.578 4.308 1.00 91.56 122 LEU A O 1
ATOM 898 N N . SER A 1 123 ? 9.185 3.717 2.083 1.00 91.12 123 SER A N 1
ATOM 899 C CA . SER A 1 123 ? 10.016 2.514 1.976 1.00 91.12 123 SER A CA 1
ATOM 900 C C . SER A 1 123 ? 11.485 2.731 2.354 1.00 91.12 123 SER A C 1
ATOM 902 O O . SER A 1 123 ? 12.250 1.770 2.380 1.00 91.12 123 SER A O 1
ATOM 904 N N . LYS A 1 124 ? 11.911 3.980 2.599 1.00 89.75 124 LYS A N 1
ATOM 905 C CA . LYS A 1 124 ? 13.327 4.373 2.732 1.00 89.75 124 LYS A CA 1
ATOM 906 C C . LYS A 1 124 ? 14.186 3.901 1.550 1.00 89.75 124 LYS A C 1
ATOM 908 O O . LYS A 1 124 ? 15.356 3.569 1.712 1.00 89.75 124 LYS A O 1
ATOM 913 N N . GLY A 1 125 ? 13.583 3.849 0.365 1.00 86.44 125 GLY A N 1
ATOM 914 C CA . GLY A 1 125 ? 14.216 3.398 -0.870 1.00 86.44 125 GLY A CA 1
ATOM 915 C C . GLY A 1 125 ? 14.323 1.882 -1.036 1.00 86.44 125 GLY A C 1
ATOM 916 O O . GLY A 1 125 ? 14.874 1.441 -2.041 1.00 86.44 125 GLY A O 1
ATOM 917 N N . ALA A 1 126 ? 13.799 1.094 -0.094 1.00 88.19 126 ALA A N 1
ATOM 918 C CA . ALA A 1 126 ? 13.744 -0.356 -0.211 1.00 88.19 126 ALA A CA 1
ATOM 919 C C . ALA A 1 126 ? 12.654 -0.806 -1.191 1.00 88.19 126 ALA A C 1
ATOM 921 O O . ALA A 1 126 ? 11.657 -0.112 -1.394 1.00 88.19 126 ALA A O 1
ATOM 922 N N . ASP A 1 127 ? 12.829 -2.004 -1.736 1.00 89.38 127 ASP A N 1
ATOM 923 C CA . ASP A 1 127 ? 11.816 -2.673 -2.544 1.00 89.38 127 ASP A CA 1
ATOM 924 C C . ASP A 1 127 ? 10.607 -3.099 -1.696 1.00 89.38 127 ASP A C 1
ATOM 926 O O . ASP A 1 127 ? 10.750 -3.437 -0.515 1.00 89.38 127 ASP A O 1
ATOM 930 N N . VAL A 1 128 ? 9.422 -3.140 -2.305 1.00 90.12 128 VAL A N 1
ATOM 931 C CA . VAL A 1 128 ? 8.133 -3.321 -1.609 1.00 90.12 128 VAL A CA 1
ATOM 932 C C . VAL A 1 128 ? 7.240 -4.334 -2.326 1.00 90.12 128 VAL A C 1
ATOM 934 O O . VAL A 1 128 ? 7.399 -4.576 -3.518 1.00 90.12 128 VAL A O 1
ATOM 937 N N . PHE A 1 129 ? 6.280 -4.937 -1.624 1.00 89.06 129 PHE A N 1
ATOM 938 C CA . PHE A 1 129 ? 5.322 -5.868 -2.244 1.00 89.06 129 PHE A CA 1
ATOM 939 C C . PHE A 1 129 ? 4.190 -5.149 -2.972 1.00 89.06 129 PHE A C 1
ATOM 941 O O . PHE A 1 129 ? 3.681 -5.634 -3.976 1.00 89.06 129 PHE A O 1
ATOM 948 N N . ALA A 1 130 ? 3.796 -3.985 -2.466 1.00 91.12 130 ALA A N 1
ATOM 949 C CA . ALA A 1 130 ? 2.773 -3.153 -3.073 1.00 91.12 130 ALA A CA 1
ATOM 950 C C . ALA A 1 130 ? 3.034 -1.689 -2.730 1.00 91.12 130 ALA A C 1
ATOM 952 O O . ALA A 1 130 ? 3.516 -1.374 -1.640 1.00 91.12 130 ALA A O 1
ATOM 953 N N . ALA A 1 131 ? 2.686 -0.801 -3.652 1.00 93.25 131 ALA A N 1
ATOM 954 C CA . ALA A 1 131 ? 2.692 0.637 -3.437 1.00 93.25 131 ALA A CA 1
ATOM 955 C C . ALA A 1 131 ? 1.542 1.292 -4.206 1.00 93.25 131 ALA A C 1
ATOM 957 O O . ALA A 1 131 ? 1.158 0.835 -5.285 1.00 93.25 131 ALA A O 1
ATOM 958 N N . GLY A 1 132 ? 1.002 2.380 -3.680 1.00 94.06 132 GLY A N 1
ATOM 959 C CA . GLY A 1 132 ? -0.072 3.111 -4.343 1.00 94.06 132 GLY A CA 1
ATOM 960 C C . GLY A 1 132 ? -0.708 4.128 -3.420 1.00 94.06 132 GLY A C 1
ATOM 961 O O . GLY A 1 132 ? -0.088 4.551 -2.443 1.00 94.06 132 GLY A O 1
ATOM 962 N N . GLU A 1 133 ? -1.959 4.472 -3.687 1.00 95.62 133 GLU A N 1
ATOM 963 C CA . GLU A 1 133 ? -2.774 5.268 -2.782 1.00 95.62 133 GLU A CA 1
ATOM 964 C C . GLU A 1 133 ? -3.858 4.404 -2.137 1.00 95.62 133 GLU A C 1
ATOM 966 O O . GLU A 1 133 ? -4.460 3.514 -2.750 1.00 95.62 133 GLU A O 1
ATOM 971 N N . LEU A 1 134 ? -4.120 4.698 -0.870 1.00 95.50 134 LEU A N 1
ATOM 972 C CA . LEU A 1 134 ? -5.110 4.035 -0.046 1.00 95.50 134 LEU A CA 1
ATOM 973 C C . LEU A 1 134 ? -6.044 5.089 0.542 1.00 95.50 134 LEU A C 1
ATOM 975 O O . LEU A 1 134 ? -5.623 6.037 1.205 1.00 95.50 134 LEU A O 1
ATOM 979 N N . LYS A 1 135 ? -7.342 4.909 0.309 1.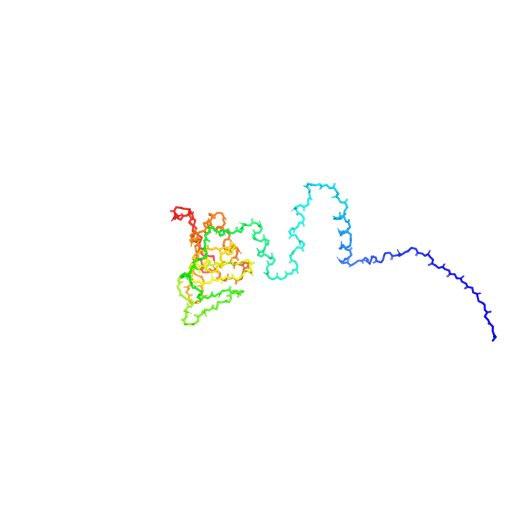00 96.44 135 LYS A N 1
ATOM 980 C CA . LYS A 1 135 ? -8.403 5.754 0.847 1.00 96.44 135 LYS A CA 1
ATOM 981 C C . LYS A 1 135 ? -9.035 5.092 2.061 1.00 96.44 135 LYS A C 1
ATOM 983 O O . LYS A 1 135 ? -9.562 3.982 1.966 1.00 96.44 135 LYS A O 1
ATOM 988 N N . MET A 1 136 ? -9.048 5.813 3.176 1.00 95.12 136 MET A N 1
ATOM 989 C CA . MET A 1 136 ? -9.666 5.394 4.429 1.00 95.12 136 MET A CA 1
ATOM 990 C C . MET A 1 136 ? -10.874 6.257 4.779 1.00 95.12 136 MET A C 1
ATOM 992 O O . MET A 1 136 ? -10.905 7.460 4.507 1.00 95.12 136 MET A O 1
ATOM 996 N N . ARG A 1 137 ? -11.858 5.641 5.434 1.00 94.81 137 ARG A N 1
ATOM 997 C CA . ARG A 1 137 ? -12.952 6.325 6.130 1.00 94.81 137 ARG A CA 1
ATOM 998 C C . ARG A 1 137 ? -13.205 5.638 7.461 1.00 94.81 137 ARG A C 1
ATOM 1000 O O . ARG A 1 137 ? -13.498 4.444 7.487 1.00 94.81 137 ARG A O 1
ATOM 1007 N N . ASN A 1 138 ? -13.123 6.396 8.551 1.00 90.88 138 ASN A N 1
ATOM 1008 C CA . ASN A 1 138 ? -13.368 5.904 9.911 1.00 90.88 138 ASN A CA 1
ATOM 1009 C C . ASN A 1 138 ? -12.584 4.609 10.209 1.00 90.88 138 ASN A C 1
ATOM 1011 O O . ASN A 1 138 ? -13.170 3.607 10.613 1.00 90.88 138 ASN A O 1
ATOM 1015 N N . GLY A 1 139 ? -11.286 4.583 9.890 1.00 89.81 139 GLY A N 1
ATOM 1016 C CA . GLY A 1 139 ? -10.416 3.418 10.095 1.00 89.81 139 GLY A CA 1
ATOM 1017 C C . GLY A 1 139 ? -10.591 2.270 9.094 1.00 89.81 139 GLY A C 1
ATOM 1018 O O . GLY A 1 139 ? -9.790 1.344 9.103 1.00 89.81 139 GLY A O 1
ATOM 1019 N N . ASN A 1 140 ? -11.586 2.322 8.204 1.00 92.19 140 ASN A N 1
ATOM 1020 C CA . ASN A 1 140 ? -11.822 1.285 7.200 1.00 92.19 140 ASN A CA 1
ATOM 1021 C C . ASN A 1 140 ? -11.172 1.665 5.867 1.00 92.19 140 ASN A C 1
ATOM 1023 O O . ASN A 1 140 ? -11.308 2.808 5.421 1.00 92.19 140 ASN A O 1
ATOM 1027 N N . VAL A 1 141 ? -10.547 0.699 5.192 1.00 94.31 141 VAL A N 1
ATOM 1028 C CA . VAL A 1 141 ? -10.089 0.865 3.806 1.00 94.31 141 VAL A CA 1
ATOM 1029 C C . VAL A 1 141 ? -11.302 0.817 2.878 1.00 94.31 141 VAL A C 1
ATOM 1031 O O . VAL A 1 141 ? -12.065 -0.147 2.888 1.00 94.31 141 VAL A O 1
ATOM 1034 N N . VAL A 1 142 ? -11.499 1.874 2.089 1.00 95.25 142 VAL A N 1
ATOM 1035 C CA . VAL A 1 142 ? -12.645 2.012 1.168 1.00 95.25 142 VAL A CA 1
ATOM 1036 C C . VAL A 1 142 ? -12.228 2.151 -0.293 1.00 95.25 142 VAL A C 1
ATOM 1038 O O . VAL A 1 142 ? -13.055 1.994 -1.188 1.00 95.25 142 VAL A O 1
ATOM 1041 N N . GLY A 1 143 ? -10.953 2.422 -0.561 1.00 94.94 143 GLY A N 1
ATOM 1042 C CA . GLY A 1 143 ? -10.437 2.465 -1.921 1.00 94.94 143 GLY A CA 1
ATOM 1043 C C . GLY A 1 143 ? -8.937 2.240 -1.967 1.00 94.94 143 GLY A C 1
ATOM 1044 O O . GLY A 1 143 ? -8.217 2.657 -1.065 1.00 94.94 143 GLY A O 1
ATOM 1045 N N . ILE A 1 144 ? -8.488 1.569 -3.018 1.00 95.81 144 ILE A N 1
ATOM 1046 C CA . ILE A 1 144 ? -7.087 1.255 -3.284 1.00 95.81 144 ILE A CA 1
ATOM 1047 C C . ILE A 1 144 ? -6.823 1.557 -4.760 1.00 95.81 144 ILE A C 1
ATOM 1049 O O . ILE A 1 144 ? -7.682 1.314 -5.618 1.00 95.81 144 ILE A O 1
ATOM 1053 N N . ASN A 1 145 ? -5.637 2.064 -5.070 1.00 93.94 145 ASN A N 1
ATOM 1054 C CA . ASN A 1 145 ? -5.120 2.084 -6.430 1.00 93.94 145 ASN A CA 1
ATOM 1055 C C . ASN A 1 145 ? -3.633 1.704 -6.475 1.00 93.94 145 ASN A C 1
ATOM 1057 O O . ASN A 1 145 ? -2.995 1.499 -5.443 1.00 93.94 145 ASN A O 1
ATOM 1061 N N . ASN A 1 146 ? -3.094 1.586 -7.685 1.00 92.12 146 ASN A N 1
ATOM 1062 C CA . ASN A 1 146 ? -1.680 1.318 -7.947 1.00 92.12 146 ASN A CA 1
ATOM 1063 C C . ASN A 1 146 ? -0.918 2.579 -8.403 1.00 92.12 146 ASN A C 1
ATOM 1065 O O . ASN A 1 146 ? 0.126 2.471 -9.044 1.00 92.12 146 ASN A O 1
ATOM 1069 N N . LEU A 1 147 ? -1.428 3.776 -8.091 1.00 88.88 147 LEU A N 1
ATOM 1070 C CA . LEU A 1 147 ? -0.756 5.035 -8.409 1.00 88.88 147 LEU A CA 1
ATOM 1071 C C . LEU A 1 147 ? 0.386 5.257 -7.416 1.00 88.88 147 LEU A C 1
ATOM 1073 O O . LEU A 1 147 ? 0.205 5.809 -6.336 1.00 88.88 147 LEU A O 1
ATOM 1077 N N . SER A 1 148 ? 1.574 4.769 -7.758 1.00 80.94 148 SER A N 1
ATOM 1078 C CA . SER A 1 148 ? 2.744 4.822 -6.873 1.00 80.94 148 SER A CA 1
ATOM 1079 C C . SER A 1 148 ? 3.952 5.524 -7.480 1.00 80.94 148 SER A C 1
ATOM 1081 O O . SER A 1 148 ? 5.069 5.368 -6.979 1.00 80.94 148 SER A O 1
ATOM 1083 N N . GLY A 1 149 ? 3.759 6.207 -8.613 1.00 75.69 149 GLY A N 1
ATOM 1084 C CA . GLY A 1 149 ? 4.834 6.810 -9.395 1.00 75.69 149 GLY A CA 1
ATOM 1085 C C . GLY A 1 149 ? 5.920 5.786 -9.739 1.00 75.69 149 GLY A C 1
ATOM 1086 O O . GLY A 1 149 ? 5.742 4.955 -10.616 1.00 75.69 149 GLY A O 1
ATOM 1087 N N . HIS A 1 150 ? 7.030 5.820 -9.002 1.00 72.00 150 HIS A N 1
ATOM 1088 C CA . HIS A 1 150 ? 8.315 5.165 -9.295 1.00 72.00 150 HIS A CA 1
ATOM 1089 C C . HIS A 1 150 ? 8.343 3.642 -9.218 1.00 72.00 150 HIS A C 1
ATOM 1091 O O . HIS A 1 150 ? 9.154 3.017 -9.898 1.00 72.00 150 HIS A O 1
ATOM 1097 N N . TYR A 1 151 ? 7.464 3.040 -8.418 1.00 68.31 151 TYR A N 1
ATOM 1098 C CA . TYR A 1 151 ? 7.339 1.581 -8.395 1.00 68.31 151 TYR A CA 1
ATOM 1099 C C . TYR A 1 151 ? 6.619 1.036 -9.638 1.00 68.31 151 TYR A C 1
ATOM 1101 O O . TYR A 1 151 ? 6.605 -0.180 -9.810 1.00 68.31 151 TYR A O 1
ATOM 1109 N N . VAL A 1 152 ? 6.028 1.926 -10.467 1.00 66.31 152 VAL A N 1
ATOM 1110 C CA . VAL A 1 152 ? 5.240 1.673 -11.694 1.00 66.31 152 VAL A CA 1
ATOM 1111 C C . VAL A 1 152 ? 4.653 0.253 -11.721 1.00 66.31 152 VAL A C 1
ATOM 1113 O O . VAL A 1 152 ? 4.998 -0.549 -12.594 1.00 66.31 152 VAL A O 1
ATOM 1116 N N . PRO A 1 153 ? 3.815 -0.118 -10.734 1.00 69.62 153 PRO A N 1
ATOM 1117 C CA . PRO A 1 153 ? 3.277 -1.461 -10.637 1.00 69.62 153 PRO A CA 1
ATOM 1118 C C . PRO A 1 153 ? 2.435 -1.724 -11.879 1.00 69.62 153 PRO A C 1
ATOM 1120 O O . PRO A 1 153 ? 1.359 -1.145 -12.059 1.00 69.62 153 PRO A O 1
ATOM 1123 N N . GLY A 1 154 ? 2.938 -2.602 -12.746 1.00 64.62 154 GLY A N 1
ATOM 1124 C CA . GLY A 1 154 ? 2.209 -3.021 -13.932 1.00 64.62 154 GLY A CA 1
ATOM 1125 C C . GLY A 1 154 ? 0.858 -3.635 -13.541 1.00 64.62 154 GLY A C 1
ATOM 1126 O O . GLY A 1 154 ? 0.733 -4.190 -12.442 1.00 64.62 154 GLY A O 1
ATOM 1127 N N . PRO A 1 155 ? -0.152 -3.606 -14.428 1.00 71.00 155 PRO A N 1
ATOM 1128 C CA . PRO A 1 155 ? -1.484 -4.123 -14.119 1.00 71.00 155 PRO A CA 1
ATOM 1129 C C . PRO A 1 155 ? -1.478 -5.554 -13.565 1.00 71.00 155 PRO A C 1
ATOM 1131 O O . PRO A 1 155 ? -2.270 -5.878 -12.684 1.00 71.00 155 PRO A O 1
ATOM 1134 N N . ASN A 1 156 ? -0.554 -6.405 -14.022 1.00 72.94 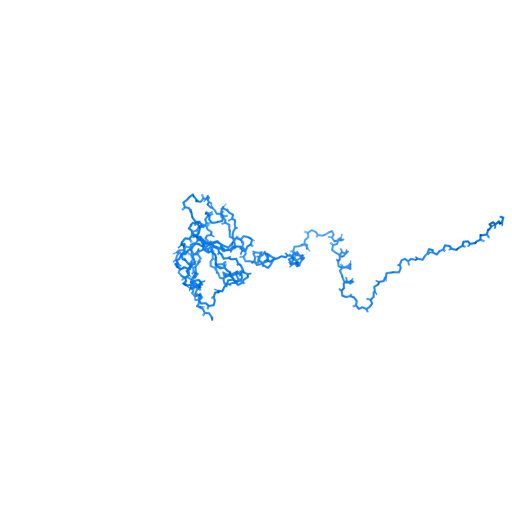156 ASN A N 1
ATOM 1135 C CA . ASN A 1 156 ? -0.405 -7.782 -13.539 1.00 72.94 156 ASN A CA 1
ATOM 1136 C C . ASN A 1 156 ? -0.074 -7.856 -12.042 1.00 72.94 156 ASN A C 1
ATOM 1138 O O . ASN A 1 156 ? -0.670 -8.667 -11.341 1.00 72.94 156 ASN A O 1
ATOM 1142 N N . VAL A 1 157 ? 0.807 -6.982 -11.547 1.00 79.56 157 VAL A N 1
ATOM 1143 C CA . VAL A 1 157 ? 1.156 -6.914 -10.120 1.00 79.56 157 VAL A CA 1
ATOM 1144 C C . VAL A 1 157 ? 0.047 -6.214 -9.336 1.00 79.56 157 VAL A C 1
ATOM 1146 O O . VAL A 1 157 ? -0.372 -6.680 -8.285 1.00 79.56 157 VAL A O 1
ATOM 1149 N N . ALA A 1 158 ? -0.529 -5.140 -9.877 1.00 82.12 158 ALA A N 1
ATOM 1150 C CA . ALA A 1 158 ? -1.642 -4.447 -9.228 1.00 82.12 158 ALA A CA 1
ATOM 1151 C C . ALA A 1 158 ? -2.866 -5.358 -9.001 1.00 82.12 158 ALA A C 1
ATOM 1153 O O . ALA A 1 158 ? -3.573 -5.217 -8.004 1.00 82.12 158 ALA A O 1
ATOM 1154 N N . ASN A 1 159 ? -3.099 -6.337 -9.883 1.00 83.81 159 ASN A N 1
ATOM 1155 C CA . ASN A 1 159 ? -4.167 -7.329 -9.726 1.00 83.81 159 ASN A CA 1
ATOM 1156 C C . ASN A 1 159 ? -4.024 -8.187 -8.461 1.00 83.81 159 ASN A C 1
ATOM 1158 O O . ASN A 1 159 ? -5.028 -8.711 -7.983 1.00 83.81 159 ASN A O 1
ATOM 1162 N N . THR A 1 160 ? -2.817 -8.314 -7.908 1.00 86.00 160 THR A N 1
ATOM 1163 C CA . THR A 1 160 ? -2.543 -9.146 -6.730 1.00 86.00 160 THR A CA 1
ATOM 1164 C C . THR A 1 160 ? -2.653 -8.364 -5.427 1.00 86.00 160 THR A C 1
ATOM 1166 O O . THR A 1 160 ? -2.537 -8.958 -4.358 1.00 86.00 160 THR A O 1
ATOM 1169 N N . TYR A 1 161 ? -2.900 -7.046 -5.478 1.00 90.00 161 TYR A N 1
ATOM 1170 C CA . TYR A 1 161 ? -2.948 -6.204 -4.281 1.00 90.00 161 TYR A CA 1
ATOM 1171 C C . TYR A 1 161 ? -3.953 -6.751 -3.271 1.00 90.00 161 TYR A C 1
ATOM 1173 O O . TYR A 1 161 ? -3.601 -6.915 -2.111 1.00 90.00 161 TYR A O 1
ATOM 1181 N N . LEU A 1 162 ? -5.163 -7.129 -3.696 1.00 90.00 162 LEU A N 1
ATOM 1182 C CA . LEU A 1 162 ? -6.173 -7.660 -2.772 1.00 90.00 162 LEU A CA 1
ATOM 1183 C C . LEU A 1 162 ? -5.701 -8.915 -2.022 1.00 90.00 162 LEU A C 1
ATOM 1185 O O . LEU A 1 162 ? -6.061 -9.092 -0.862 1.00 90.00 162 LEU A O 1
ATOM 1189 N N . ASP A 1 163 ? -4.893 -9.764 -2.654 1.00 88.75 163 ASP A N 1
ATOM 1190 C CA . ASP A 1 163 ? -4.343 -10.961 -2.014 1.00 88.75 163 ASP A CA 1
ATOM 1191 C C . ASP A 1 163 ? -3.209 -10.601 -1.046 1.00 88.75 163 ASP A C 1
ATOM 1193 O O . ASP A 1 163 ? -3.162 -11.131 0.061 1.00 88.75 163 ASP A O 1
ATOM 1197 N N . ILE A 1 164 ? -2.366 -9.624 -1.401 1.00 89.00 164 ILE A N 1
ATOM 1198 C CA . ILE A 1 164 ? -1.325 -9.085 -0.512 1.00 89.00 164 ILE A CA 1
ATOM 1199 C C . ILE A 1 164 ? -1.962 -8.443 0.730 1.00 89.00 164 ILE A C 1
ATOM 1201 O O . ILE A 1 164 ? -1.559 -8.751 1.847 1.00 89.00 164 ILE A O 1
ATOM 1205 N N . PHE A 1 165 ? -2.991 -7.605 0.560 1.00 90.50 165 PHE A N 1
ATOM 1206 C CA . PHE A 1 165 ? -3.719 -6.967 1.664 1.00 90.50 165 PHE A CA 1
ATOM 1207 C C . PHE A 1 165 ? -4.344 -8.000 2.614 1.00 90.50 165 PHE A C 1
ATOM 1209 O O . PHE A 1 165 ? -4.264 -7.836 3.830 1.00 90.50 165 PHE A O 1
ATOM 1216 N N . LYS A 1 166 ? -4.916 -9.090 2.085 1.00 89.50 166 LYS A N 1
ATOM 1217 C CA . LYS A 1 166 ? -5.411 -10.204 2.913 1.00 89.50 166 LYS A CA 1
ATOM 1218 C C . LYS A 1 166 ? -4.283 -10.918 3.651 1.00 89.50 166 LYS A C 1
ATOM 1220 O O . LYS A 1 166 ? -4.451 -11.244 4.819 1.00 89.50 166 LYS A O 1
ATOM 1225 N N . ALA A 1 167 ? -3.145 -11.138 2.993 1.00 87.38 167 ALA A N 1
ATOM 1226 C CA . ALA A 1 167 ? -1.993 -11.803 3.597 1.00 87.38 167 ALA A CA 1
ATOM 1227 C C . ALA A 1 167 ? -1.397 -11.013 4.775 1.00 87.38 167 ALA A C 1
ATOM 1229 O O . ALA A 1 167 ? -0.906 -11.624 5.717 1.00 87.38 167 ALA A O 1
ATOM 1230 N N . VAL A 1 168 ? -1.499 -9.677 4.764 1.00 86.81 168 VAL A N 1
ATOM 1231 C CA . VAL A 1 168 ? -1.131 -8.809 5.906 1.00 86.81 168 VAL A CA 1
ATOM 1232 C C . VAL A 1 168 ? -2.309 -8.494 6.845 1.00 86.81 168 VAL A C 1
ATOM 1234 O O . VAL A 1 168 ? -2.247 -7.570 7.659 1.00 86.81 168 VAL A O 1
ATOM 1237 N N . ASN A 1 169 ? -3.391 -9.270 6.737 1.00 89.81 169 ASN A N 1
ATOM 1238 C CA . ASN A 1 169 ? -4.593 -9.204 7.567 1.00 89.81 169 ASN A CA 1
ATOM 1239 C C . ASN A 1 169 ? -5.318 -7.842 7.555 1.00 89.81 169 ASN A C 1
ATOM 1241 O O . ASN A 1 169 ? -5.944 -7.438 8.532 1.00 89.81 169 ASN A O 1
ATOM 1245 N N . ILE A 1 170 ? -5.247 -7.100 6.448 1.00 90.62 170 ILE A N 1
ATOM 1246 C CA . ILE A 1 170 ? -5.964 -5.829 6.301 1.00 90.62 170 ILE A CA 1
ATOM 1247 C C . ILE A 1 170 ? -7.384 -6.093 5.806 1.00 90.62 170 ILE A C 1
ATOM 1249 O O . ILE A 1 170 ? -7.603 -6.709 4.761 1.00 90.62 170 ILE A O 1
ATOM 1253 N N . ASN A 1 171 ? -8.369 -5.556 6.529 1.00 90.75 171 ASN A N 1
ATOM 1254 C CA . ASN A 1 171 ? -9.764 -5.637 6.119 1.00 90.75 171 ASN A CA 1
ATOM 1255 C C . ASN A 1 171 ? -10.039 -4.734 4.904 1.00 90.75 171 ASN A C 1
ATOM 1257 O O . ASN A 1 171 ? -10.120 -3.510 5.015 1.00 90.75 171 ASN A O 1
ATOM 1261 N N . ILE A 1 172 ? -10.240 -5.376 3.755 1.00 92.25 172 ILE A N 1
ATOM 1262 C CA . ILE A 1 172 ? -10.554 -4.749 2.465 1.00 92.25 172 ILE A CA 1
ATOM 1263 C C . ILE A 1 172 ? -11.977 -5.056 1.972 1.00 92.25 172 ILE A C 1
ATOM 1265 O O . ILE A 1 172 ? -12.293 -4.789 0.818 1.00 92.25 172 ILE A O 1
ATOM 1269 N N . SER A 1 173 ? -12.855 -5.594 2.827 1.00 91.56 173 SER A N 1
ATOM 1270 C CA . SER A 1 173 ? -14.238 -5.971 2.454 1.00 91.56 173 SER A CA 1
ATOM 1271 C C . SER A 1 173 ? -15.058 -4.819 1.863 1.00 91.56 173 SER A C 1
ATOM 1273 O O . SER A 1 173 ? -15.949 -5.040 1.057 1.00 91.56 173 SER A O 1
ATOM 1275 N N . LYS A 1 174 ? -14.738 -3.574 2.231 1.00 91.94 174 LYS A N 1
ATOM 1276 C CA . LYS A 1 174 ? -15.413 -2.356 1.753 1.00 91.94 174 LYS A CA 1
ATOM 1277 C C . LYS A 1 174 ? -14.632 -1.618 0.665 1.00 91.94 174 LYS A C 1
ATOM 1279 O O . LYS A 1 174 ? -15.056 -0.544 0.238 1.00 91.94 174 LYS A O 1
ATOM 1284 N N . ALA A 1 175 ? -13.481 -2.143 0.254 1.00 93.62 175 ALA A N 1
ATOM 1285 C CA . ALA A 1 175 ? -12.574 -1.457 -0.646 1.00 93.62 175 ALA A CA 1
ATOM 1286 C C . ALA A 1 175 ? -12.857 -1.816 -2.106 1.00 93.62 175 ALA A C 1
ATOM 1288 O O . ALA A 1 175 ? -12.946 -2.990 -2.459 1.00 93.62 175 ALA A O 1
ATOM 1289 N N . HIS A 1 176 ? -12.934 -0.803 -2.971 1.00 94.56 176 HIS A N 1
ATOM 1290 C CA . HIS A 1 176 ? -12.705 -1.019 -4.399 1.00 94.56 176 HIS A CA 1
ATOM 1291 C C . HIS A 1 176 ? -11.210 -0.941 -4.722 1.00 94.56 176 HIS A C 1
ATOM 1293 O O . HIS A 1 176 ? -10.456 -0.243 -4.043 1.00 94.56 176 HIS A O 1
ATOM 1299 N N . LEU A 1 177 ? -10.787 -1.605 -5.792 1.00 94.12 177 LEU A N 1
ATOM 1300 C CA . LEU A 1 177 ? -9.448 -1.473 -6.355 1.00 94.12 177 LEU A CA 1
ATOM 1301 C C . LEU A 1 177 ? -9.548 -0.947 -7.784 1.00 94.12 177 LEU A C 1
ATOM 1303 O O . LEU A 1 177 ? -10.177 -1.569 -8.641 1.00 94.12 177 LEU A O 1
ATOM 1307 N N . LYS A 1 178 ? -8.910 0.193 -8.046 1.00 94.38 178 LYS A N 1
ATOM 1308 C CA . LYS A 1 178 ? -8.733 0.735 -9.396 1.00 94.38 178 LYS A CA 1
ATOM 1309 C C . LYS A 1 178 ? -7.304 0.492 -9.853 1.00 94.38 178 LYS A C 1
ATOM 1311 O O . LYS A 1 178 ? -6.364 0.903 -9.180 1.00 94.38 178 LYS A O 1
ATOM 1316 N N . ILE A 1 179 ? -7.158 -0.166 -10.994 1.00 90.75 179 ILE A N 1
ATOM 1317 C CA . ILE A 1 179 ? -5.862 -0.473 -11.591 1.00 90.75 179 ILE A CA 1
ATOM 1318 C C . ILE A 1 179 ? -5.669 0.409 -12.813 1.00 90.75 179 ILE A C 1
ATOM 1320 O O . ILE A 1 179 ? -6.473 0.385 -13.748 1.00 90.75 179 ILE A O 1
ATOM 1324 N N . TYR A 1 180 ? -4.579 1.154 -12.795 1.00 89.38 180 TYR A N 1
ATOM 1325 C CA . TYR A 1 180 ? -4.138 2.078 -13.819 1.00 89.38 180 TYR A CA 1
ATOM 1326 C C . TYR A 1 180 ? -2.977 1.458 -14.606 1.00 89.38 180 TYR A C 1
ATOM 1328 O O . TYR A 1 180 ? -2.166 0.714 -14.045 1.00 89.38 180 TYR A O 1
ATOM 1336 N N . ASN A 1 181 ? -2.914 1.721 -15.911 1.00 85.25 181 ASN A N 1
ATOM 1337 C CA . ASN A 1 181 ? -1.725 1.433 -16.719 1.00 85.25 181 ASN A CA 1
ATOM 1338 C C . ASN A 1 181 ? -0.697 2.573 -16.607 1.00 85.25 181 ASN A C 1
ATOM 1340 O O . ASN A 1 181 ? -0.908 3.554 -15.901 1.00 85.25 181 ASN A O 1
ATOM 1344 N N . SER A 1 182 ? 0.409 2.461 -17.343 1.00 81.06 182 SER A N 1
ATOM 1345 C CA . SER A 1 182 ? 1.462 3.484 -17.397 1.00 81.06 182 SER A CA 1
ATOM 1346 C C . SER A 1 182 ? 1.030 4.816 -18.033 1.00 81.06 182 SER A C 1
ATOM 1348 O O . SER A 1 182 ? 1.823 5.750 -18.053 1.00 81.06 182 SER A O 1
ATOM 1350 N N . GLN A 1 183 ? -0.188 4.905 -18.580 1.00 84.19 183 GLN A N 1
ATOM 1351 C CA . GLN A 1 183 ? -0.792 6.118 -19.142 1.00 84.19 183 GLN A CA 1
ATOM 1352 C C . GLN A 1 183 ? -1.897 6.687 -18.230 1.00 84.19 183 GLN A C 1
ATOM 1354 O O . GLN A 1 183 ? -2.730 7.463 -18.694 1.00 84.19 183 GLN A O 1
ATOM 1359 N N . ASP A 1 184 ? -1.954 6.263 -16.962 1.00 84.38 184 ASP A N 1
ATOM 1360 C CA . ASP A 1 184 ? -2.972 6.657 -15.978 1.00 84.38 184 ASP A CA 1
ATOM 1361 C C . ASP A 1 184 ? -4.421 6.375 -16.418 1.00 84.38 184 ASP A C 1
ATOM 1363 O O . ASP A 1 184 ? -5.385 6.966 -15.924 1.00 84.38 184 ASP A O 1
ATOM 1367 N N . GLN A 1 185 ? -4.609 5.411 -17.320 1.00 86.81 185 GLN A N 1
ATOM 1368 C CA . GLN A 1 185 ? -5.929 4.949 -17.731 1.00 86.81 185 GLN A CA 1
ATOM 1369 C C . GLN A 1 185 ? -6.355 3.765 -16.871 1.00 86.81 185 GLN A C 1
ATOM 1371 O O . GLN A 1 185 ? -5.591 2.819 -16.660 1.00 86.81 185 GLN A O 1
ATOM 1376 N N . ILE A 1 186 ? -7.605 3.789 -16.409 1.00 89.44 186 ILE A N 1
ATOM 1377 C CA . ILE A 1 186 ? -8.183 2.671 -15.662 1.00 89.44 186 ILE A CA 1
ATOM 1378 C C . ILE A 1 186 ? -8.329 1.485 -16.616 1.00 89.44 186 ILE A C 1
ATOM 1380 O O . ILE A 1 186 ? -9.121 1.517 -17.553 1.00 89.44 186 ILE A O 1
ATOM 1384 N N . THR A 1 187 ? -7.588 0.420 -16.338 1.00 89.69 187 THR A N 1
ATOM 1385 C CA . THR A 1 187 ? -7.670 -0.852 -17.069 1.00 89.69 187 THR A CA 1
ATOM 1386 C C . THR A 1 187 ? -8.598 -1.843 -16.386 1.00 89.69 187 THR A C 1
ATOM 1388 O O . THR A 1 187 ? -9.179 -2.707 -17.038 1.00 89.69 187 THR A O 1
ATOM 1391 N N . LYS A 1 188 ? -8.762 -1.724 -15.063 1.00 90.31 188 LYS A N 1
ATOM 1392 C CA . LYS A 1 188 ? -9.644 -2.590 -14.284 1.00 90.31 188 LYS A CA 1
ATOM 1393 C C . LYS A 1 188 ? -10.174 -1.864 -13.057 1.00 90.31 188 LYS A C 1
ATOM 1395 O O . LYS A 1 188 ? -9.448 -1.131 -12.389 1.00 90.31 188 LYS A O 1
ATOM 1400 N N . HIS A 1 189 ? -11.435 -2.119 -12.736 1.00 93.00 189 HIS A N 1
ATOM 1401 C CA . HIS A 1 189 ? -12.072 -1.658 -11.511 1.00 93.00 189 HIS A CA 1
ATOM 1402 C C . HIS A 1 189 ? -12.720 -2.859 -10.827 1.00 93.00 189 HIS A C 1
ATOM 1404 O O . HIS A 1 189 ? -13.648 -3.462 -11.360 1.00 93.00 189 HIS A O 1
ATOM 1410 N N . ILE A 1 190 ? -12.188 -3.236 -9.671 1.00 90.94 190 ILE A N 1
ATOM 1411 C CA . ILE A 1 190 ? -12.688 -4.343 -8.860 1.00 90.94 190 ILE A CA 1
ATOM 1412 C C . ILE A 1 190 ? -13.524 -3.742 -7.739 1.00 90.94 190 ILE A C 1
ATOM 1414 O O . ILE A 1 190 ? -13.029 -2.915 -6.973 1.00 90.94 190 ILE A O 1
ATOM 1418 N N . LEU A 1 191 ? -14.791 -4.134 -7.671 1.00 90.25 191 LEU A N 1
ATOM 1419 C CA . LEU A 1 191 ? -15.715 -3.678 -6.640 1.00 90.25 191 LEU A CA 1
ATOM 1420 C C . LEU A 1 191 ? -15.535 -4.480 -5.340 1.00 90.25 191 LEU A C 1
ATOM 1422 O O . LEU A 1 191 ? -15.015 -5.601 -5.388 1.00 90.25 191 LEU A O 1
ATOM 1426 N N . PRO A 1 192 ? -15.969 -3.923 -4.194 1.00 83.31 192 PRO A N 1
ATOM 1427 C CA . PRO A 1 192 ? -16.014 -4.662 -2.938 1.00 83.31 192 PRO A CA 1
ATOM 1428 C C . PRO A 1 192 ? -16.874 -5.925 -3.098 1.00 83.31 192 PRO A C 1
ATOM 1430 O O . PRO A 1 192 ? -17.852 -5.906 -3.851 1.00 83.31 192 PRO A O 1
ATOM 1433 N N . LYS A 1 193 ? -16.491 -7.008 -2.418 1.00 68.94 193 LYS A N 1
ATOM 1434 C CA . LYS A 1 193 ? -17.251 -8.266 -2.377 1.00 68.94 193 LYS A CA 1
ATOM 1435 C C . LYS A 1 193 ? -18.036 -8.378 -1.083 1.00 68.94 193 LYS A C 1
ATOM 1437 O O . LYS A 1 193 ? -17.460 -8.004 -0.038 1.00 68.94 193 LYS A O 1
#

Radius of gyration: 26.42 Å; chains: 1; bounding box: 58×80×67 Å

Secondary structure (DSSP, 8-state):
-------------------TT-TTTHHHHHHHHTTS---TTS-SSSTTSTT-SSSTTHHHHHHHHHH-PBPP-SPPPSS-EEEEEEETTEEEE-TT--S-EEEEEEEETTS-EEEEE-HHHHTTT--EEEEEEEEEETTEEEEEE---GGG---HHHHTTHHHHHHHTT---TT-EEEEE-TTS-EEEEEPP-

Foldseek 3Di:
DDDDDDDDDPPDDDDPPPDPPDPCVVVVVVVVVVPPDPDPPPDPPPPLPPQQPDDLLSVVVSVCVVLHWQAFPDAQDPPKDFQWKAALQDTGGPDPRAQFAKWKWFQASSRIITTTGAPCNRRVRDITLATFMFGGDRSATQETERHRPRSQQAQSSQVCVVVSCVSRNHDCQNYKYFYAHPVRDGPDIRGRD

Sequence (193 aa):
MEQSMAWVRSDGPIQYMGSTGDPFAIFEGIGMILSTSDNRGMNLAALPLLMVTGHEGSALKVLAAEKGLLKNTLPVSTEGKLLGSITNGQVAMKGSTQASGTFDFVITQSGETLLGRKHTFLSKGADVFAAGELKMRNGNVVGINNLSGHYVPGPNVANTYLDIFKAVNINISKAHLKIYNSQDQITKHILPK